Protein AF-A0A453AN58-F1 (afdb_monomer)

Structure (mmCIF, N/CA/C/O backbone):
data_AF-A0A453AN58-F1
#
_entry.id   AF-A0A453AN58-F1
#
loop_
_atom_site.group_PDB
_atom_site.id
_atom_site.type_symbol
_atom_site.label_atom_id
_atom_site.label_alt_id
_atom_site.label_comp_id
_atom_site.label_asym_id
_atom_site.label_entity_id
_atom_site.label_seq_id
_atom_site.pdbx_PDB_ins_code
_atom_site.Cartn_x
_atom_site.Cartn_y
_atom_site.Cartn_z
_atom_site.occupancy
_atom_site.B_iso_or_equiv
_atom_site.auth_seq_id
_atom_site.auth_comp_id
_atom_site.auth_asym_id
_atom_site.auth_atom_id
_atom_site.pdbx_PDB_model_num
ATOM 1 N N . THR A 1 1 ? -11.513 9.194 -3.624 1.00 93.69 1 THR A N 1
ATOM 2 C CA . THR A 1 1 ? -10.551 8.084 -3.445 1.00 93.69 1 THR A CA 1
ATOM 3 C C . THR A 1 1 ? -9.164 8.583 -3.796 1.00 93.69 1 THR A C 1
ATOM 5 O O . THR A 1 1 ? -9.042 9.656 -4.380 1.00 93.69 1 THR A O 1
ATOM 8 N N . PHE A 1 2 ? -8.133 7.836 -3.432 1.00 97.94 2 PHE A N 1
ATOM 9 C CA . PHE A 1 2 ? -6.725 8.173 -3.588 1.00 97.94 2 PHE A CA 1
ATOM 10 C C . PHE A 1 2 ? -6.048 7.219 -4.575 1.00 97.94 2 PHE A C 1
ATOM 12 O O . PHE A 1 2 ? -6.461 6.062 -4.695 1.00 97.94 2 PHE A O 1
ATOM 19 N N . LYS A 1 3 ? -5.018 7.716 -5.257 1.00 97.44 3 LYS A N 1
ATOM 20 C CA . LYS A 1 3 ? -3.993 6.926 -5.936 1.00 97.44 3 LYS A CA 1
ATOM 21 C C . LYS A 1 3 ? -2.765 6.840 -5.043 1.00 97.44 3 LYS A C 1
ATOM 23 O O . LYS A 1 3 ? -2.479 7.776 -4.292 1.00 97.44 3 LYS A O 1
ATOM 28 N N . ILE A 1 4 ? -2.050 5.730 -5.140 1.00 98.56 4 ILE A N 1
ATOM 29 C CA . ILE A 1 4 ? -0.826 5.491 -4.381 1.00 98.56 4 ILE A CA 1
ATOM 30 C C . ILE A 1 4 ? 0.240 5.073 -5.377 1.00 98.56 4 ILE A C 1
ATOM 32 O O . ILE A 1 4 ? -0.004 4.154 -6.149 1.00 98.56 4 ILE A O 1
ATOM 36 N N . PHE A 1 5 ? 1.386 5.740 -5.387 1.00 97.88 5 PHE A N 1
ATOM 37 C CA . PHE A 1 5 ? 2.467 5.442 -6.326 1.00 97.88 5 PHE A CA 1
ATOM 38 C C . PHE A 1 5 ? 3.827 5.580 -5.655 1.00 97.88 5 PHE A C 1
ATOM 40 O O . PHE A 1 5 ? 3.976 6.268 -4.639 1.00 97.88 5 PHE A O 1
ATOM 47 N N . CYS A 1 6 ? 4.799 4.881 -6.227 1.00 95.88 6 CYS A N 1
ATOM 48 C CA . CYS A 1 6 ? 6.159 4.807 -5.730 1.00 95.88 6 CYS A CA 1
ATOM 49 C C . CYS A 1 6 ? 7.041 5.842 -6.439 1.00 95.88 6 CYS A C 1
ATOM 51 O O . CYS A 1 6 ? 6.837 6.139 -7.613 1.00 95.88 6 CYS A O 1
ATOM 53 N N . ARG A 1 7 ? 8.045 6.383 -5.747 1.00 95.50 7 ARG A N 1
ATOM 54 C CA . ARG A 1 7 ? 9.011 7.320 -6.332 1.00 95.50 7 ARG A CA 1
ATOM 55 C C . ARG A 1 7 ? 9.903 6.656 -7.379 1.00 95.50 7 ARG A C 1
ATOM 57 O O . ARG A 1 7 ? 10.363 7.345 -8.282 1.00 95.50 7 ARG A O 1
ATOM 64 N N . ALA A 1 8 ? 10.149 5.352 -7.247 1.00 95.00 8 ALA A N 1
ATOM 65 C CA . ALA A 1 8 ? 10.947 4.598 -8.208 1.00 95.00 8 ALA A CA 1
ATOM 66 C C . ALA A 1 8 ? 10.382 4.679 -9.638 1.00 95.00 8 ALA A C 1
ATOM 68 O O . ALA A 1 8 ? 11.158 4.778 -10.586 1.00 95.00 8 ALA A O 1
ATOM 69 N N . ASP A 1 9 ? 9.051 4.703 -9.782 1.00 95.62 9 ASP A N 1
ATOM 70 C CA . ASP A 1 9 ? 8.374 5.046 -11.032 1.00 95.62 9 ASP A CA 1
ATOM 71 C C . ASP A 1 9 ? 6.948 5.561 -10.758 1.00 95.62 9 ASP A C 1
ATOM 73 O O . ASP A 1 9 ? 6.047 4.809 -10.373 1.00 95.62 9 ASP A O 1
ATOM 77 N N . GLU A 1 10 ? 6.736 6.862 -10.978 1.00 95.94 10 GLU A N 1
ATOM 78 C CA . GLU A 1 10 ? 5.450 7.531 -10.746 1.00 95.94 10 GLU A CA 1
ATOM 79 C C . GLU A 1 10 ? 4.377 7.167 -11.796 1.00 95.94 10 GLU A C 1
ATOM 81 O O . GLU A 1 10 ? 3.208 7.519 -11.623 1.00 95.94 10 GLU A O 1
ATOM 86 N N . ALA A 1 11 ? 4.734 6.456 -12.876 1.00 96.62 11 ALA A N 1
ATOM 87 C CA . ALA A 1 11 ? 3.784 5.988 -13.885 1.00 96.62 11 ALA A CA 1
ATOM 88 C C . ALA A 1 11 ? 2.986 4.754 -13.433 1.00 96.62 11 ALA A C 1
ATOM 90 O O . ALA A 1 11 ? 1.988 4.405 -14.077 1.00 96.62 11 ALA A O 1
ATOM 91 N N . TYR A 1 12 ? 3.368 4.119 -12.321 1.00 98.00 12 TYR A N 1
ATOM 92 C CA . TYR A 1 12 ? 2.702 2.938 -11.779 1.00 98.00 12 TYR A CA 1
ATOM 93 C C . TYR A 1 12 ? 1.973 3.249 -10.475 1.00 98.00 12 TYR A C 1
ATOM 95 O O . TYR A 1 12 ? 2.524 3.844 -9.550 1.00 98.00 12 TYR A O 1
ATOM 103 N N . CYS A 1 13 ? 0.732 2.783 -10.380 1.00 98.50 13 CYS A N 1
ATOM 104 C CA . CYS A 1 13 ? -0.086 2.907 -9.184 1.00 98.50 13 CYS A CA 1
ATOM 105 C C . CYS A 1 13 ? -0.280 1.552 -8.502 1.00 98.50 13 CYS A C 1
ATOM 107 O O . CYS A 1 13 ? -0.346 0.502 -9.144 1.00 98.50 13 CYS A O 1
ATOM 109 N N . LEU A 1 14 ? -0.424 1.605 -7.181 1.00 98.62 14 LEU A N 1
ATOM 110 C CA . LEU A 1 14 ? -0.805 0.487 -6.336 1.00 98.62 14 LEU A CA 1
ATOM 111 C C . LEU A 1 14 ? -2.189 -0.023 -6.746 1.00 98.62 14 LEU A C 1
ATOM 113 O O . LEU A 1 14 ? -3.146 0.752 -6.826 1.00 98.62 14 LEU A O 1
ATOM 117 N N . THR A 1 15 ? -2.307 -1.326 -6.954 1.00 98.75 15 THR A N 1
ATOM 118 C CA . THR A 1 15 ? -3.551 -2.005 -7.316 1.00 98.75 15 THR A CA 1
ATOM 119 C C . THR A 1 15 ? -3.654 -3.361 -6.625 1.00 98.75 15 THR A C 1
ATOM 121 O O . THR A 1 15 ? -2.678 -3.855 -6.055 1.00 98.75 15 THR A O 1
ATOM 124 N N . ILE A 1 16 ? -4.835 -3.971 -6.689 1.00 98.69 16 ILE A N 1
ATOM 125 C CA . ILE A 1 16 ? -5.031 -5.380 -6.342 1.00 98.69 16 ILE A CA 1
ATOM 126 C C . ILE A 1 16 ? -5.171 -6.182 -7.633 1.00 98.69 16 ILE A C 1
ATOM 128 O O . ILE A 1 16 ? -6.045 -5.900 -8.451 1.00 98.69 16 ILE A O 1
ATOM 132 N N . ARG A 1 17 ? -4.331 -7.206 -7.799 1.00 97.06 17 ARG A N 1
ATOM 133 C CA . ARG A 1 17 ? -4.436 -8.203 -8.875 1.00 97.06 17 ARG A CA 1
ATOM 134 C C . ARG A 1 17 ? -4.146 -9.585 -8.309 1.00 97.06 17 ARG A C 1
ATOM 136 O O . ARG A 1 17 ? -3.150 -9.749 -7.615 1.00 97.06 17 ARG A O 1
ATOM 143 N N . HIS A 1 18 ? -4.993 -10.564 -8.628 1.00 93.19 18 HIS A N 1
ATOM 144 C CA . HIS A 1 18 ? -4.846 -11.956 -8.172 1.00 93.19 18 HIS A CA 1
ATOM 145 C C . HIS A 1 18 ? -4.601 -12.064 -6.652 1.00 93.19 18 HIS A C 1
ATOM 147 O O . HIS A 1 18 ? -3.653 -12.711 -6.218 1.00 93.19 18 HIS A O 1
ATOM 153 N N . ASP A 1 19 ? -5.416 -11.360 -5.859 1.00 91.12 19 ASP A N 1
ATOM 154 C CA . ASP A 1 19 ? -5.330 -11.311 -4.390 1.00 91.12 19 ASP A CA 1
ATOM 155 C C . ASP A 1 19 ? -3.988 -10.809 -3.819 1.00 91.12 19 ASP A C 1
ATOM 157 O O . ASP A 1 19 ? -3.688 -11.007 -2.640 1.00 91.12 19 ASP A O 1
ATOM 161 N N . ALA A 1 20 ? -3.193 -10.104 -4.628 1.00 96.62 20 ALA A N 1
ATOM 162 C CA . ALA A 1 20 ? -1.940 -9.481 -4.224 1.00 96.62 20 ALA A CA 1
ATOM 163 C C . ALA A 1 20 ? -1.969 -7.963 -4.430 1.00 96.62 20 ALA A C 1
ATOM 165 O O . ALA A 1 20 ? -2.605 -7.450 -5.355 1.00 96.62 20 ALA A O 1
ATOM 166 N N . VAL A 1 21 ? -1.235 -7.246 -3.576 1.00 98.56 21 VAL A N 1
ATOM 167 C CA . VAL A 1 21 ? -0.9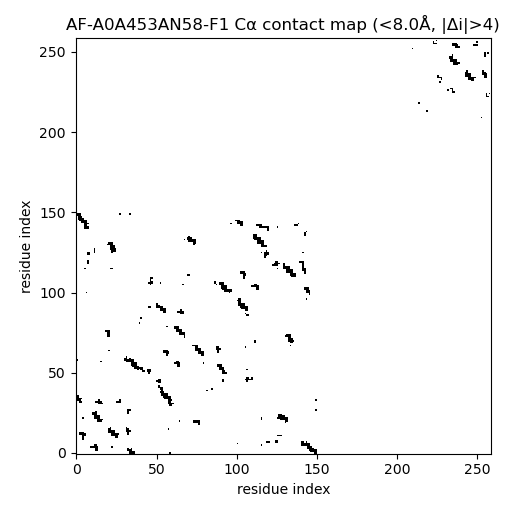64 -5.815 -3.742 1.00 98.56 21 VAL A CA 1
ATOM 168 C C . VAL A 1 21 ? 0.271 -5.653 -4.622 1.00 98.56 21 VAL A C 1
ATOM 170 O O . VAL A 1 21 ? 1.363 -6.098 -4.263 1.00 98.56 21 VAL A O 1
ATOM 173 N N . VAL A 1 22 ? 0.092 -5.019 -5.778 1.00 98.69 22 VAL A N 1
ATOM 174 C CA . VAL A 1 22 ? 1.141 -4.848 -6.791 1.00 98.69 22 VAL A CA 1
ATOM 175 C C . VAL A 1 22 ? 1.118 -3.436 -7.370 1.00 98.69 22 VAL A C 1
ATOM 177 O O . VAL A 1 22 ? 0.144 -2.701 -7.208 1.00 98.69 22 VAL A O 1
ATOM 180 N N . LEU A 1 23 ? 2.177 -3.061 -8.078 1.00 98.62 23 LEU A N 1
ATOM 181 C CA . LEU A 1 23 ? 2.214 -1.895 -8.951 1.00 98.62 23 LEU A CA 1
ATOM 182 C C . LEU A 1 23 ? 1.782 -2.283 -10.368 1.00 98.62 23 LEU A C 1
ATOM 184 O O . LEU A 1 23 ? 2.159 -3.334 -10.883 1.00 98.62 23 LEU A O 1
ATOM 188 N N . ALA A 1 24 ? 0.983 -1.426 -10.995 1.00 98.31 24 ALA A N 1
ATOM 189 C CA . ALA A 1 24 ? 0.544 -1.571 -12.379 1.00 98.31 24 ALA A CA 1
ATOM 190 C C . ALA A 1 24 ? 0.488 -0.204 -13.077 1.00 98.31 24 ALA A C 1
ATOM 192 O O . ALA A 1 24 ? 0.326 0.806 -12.385 1.00 98.31 24 ALA A O 1
ATOM 193 N N . PRO A 1 25 ? 0.581 -0.135 -14.421 1.00 98.31 25 PRO A N 1
ATOM 194 C CA . PRO A 1 25 ? 0.472 1.124 -15.148 1.00 98.31 25 PRO A CA 1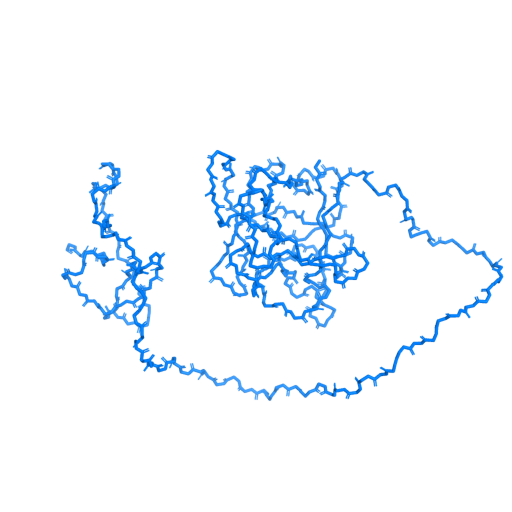
ATOM 195 C C . PRO A 1 25 ? -0.772 1.912 -14.739 1.00 98.31 25 PRO A C 1
ATOM 197 O O . PRO A 1 25 ? -1.869 1.355 -14.624 1.00 98.31 25 PRO A O 1
ATOM 200 N N . THR A 1 26 ? -0.596 3.210 -14.508 1.00 98.00 26 THR A N 1
ATOM 201 C CA . THR A 1 26 ? -1.654 4.081 -13.992 1.00 98.00 26 THR A CA 1
ATOM 202 C C . THR A 1 26 ? -2.853 4.108 -14.939 1.00 98.00 26 THR A C 1
ATOM 204 O O . THR A 1 26 ? -2.747 4.470 -16.109 1.00 98.00 26 THR A O 1
ATOM 207 N N . ASN A 1 27 ? -4.023 3.766 -14.409 1.00 96.50 27 ASN A N 1
ATOM 208 C CA . ASN A 1 27 ? -5.295 3.778 -15.106 1.00 96.50 27 ASN A CA 1
ATOM 209 C C . ASN A 1 27 ? -6.385 4.340 -14.175 1.00 96.50 27 ASN A C 1
ATOM 211 O O . ASN A 1 27 ? -6.954 3.593 -13.381 1.00 96.50 27 ASN A O 1
ATOM 215 N N . PRO A 1 28 ? -6.758 5.627 -14.312 1.00 95.62 28 PRO A N 1
ATOM 216 C CA . PRO A 1 28 ? -7.794 6.260 -13.487 1.00 95.62 28 PRO A CA 1
ATOM 217 C C . PRO A 1 28 ? -9.206 5.668 -13.642 1.00 95.62 28 PRO A C 1
ATOM 219 O O . PRO A 1 28 ? -10.132 6.126 -12.979 1.00 95.62 28 PRO A O 1
ATOM 222 N N . ARG A 1 29 ? -9.410 4.731 -14.580 1.00 96.06 29 ARG A N 1
ATOM 223 C CA . ARG A 1 29 ? -10.671 3.995 -14.758 1.00 96.06 29 ARG A CA 1
ATOM 224 C C . ARG A 1 29 ? -10.663 2.629 -14.071 1.00 96.06 29 ARG A C 1
ATOM 226 O O . ARG A 1 29 ? -11.720 2.015 -13.973 1.00 96.06 29 ARG A O 1
ATOM 233 N N . ASP A 1 30 ? -9.501 2.133 -13.649 1.00 97.00 30 ASP A N 1
ATOM 234 C CA . ASP A 1 30 ? -9.390 0.857 -12.944 1.00 97.00 30 ASP A CA 1
ATOM 235 C C . ASP A 1 30 ? -9.720 1.063 -11.468 1.00 97.00 30 ASP A C 1
ATOM 237 O O . ASP A 1 30 ? -8.896 1.565 -10.708 1.00 97.00 30 ASP A O 1
ATOM 241 N N . GLU A 1 31 ? -10.913 0.640 -11.050 1.00 97.44 31 GLU A N 1
ATOM 242 C CA . GLU A 1 31 ? -11.373 0.765 -9.665 1.00 97.44 31 GLU A CA 1
ATOM 243 C C . GLU A 1 31 ? -10.446 0.087 -8.641 1.00 97.44 31 GLU A C 1
ATOM 245 O O . GLU A 1 31 ? -10.424 0.513 -7.484 1.00 97.44 31 GLU A O 1
ATOM 250 N N . HIS A 1 32 ? -9.630 -0.894 -9.049 1.00 98.44 32 HIS A N 1
ATOM 251 C CA . HIS A 1 32 ? -8.633 -1.522 -8.178 1.00 98.44 32 HIS A CA 1
ATOM 252 C C . HIS A 1 32 ? -7.440 -0.602 -7.882 1.00 98.44 32 HIS A C 1
ATOM 254 O O . HIS A 1 32 ? -6.742 -0.832 -6.899 1.00 98.44 32 HIS A O 1
ATOM 260 N N . GLN A 1 33 ? -7.228 0.470 -8.652 1.00 98.56 33 GLN A N 1
ATOM 261 C CA . GLN A 1 33 ? -6.241 1.516 -8.351 1.00 98.56 33 GLN A CA 1
ATOM 262 C C . GLN A 1 33 ? -6.796 2.634 -7.454 1.00 98.56 33 GLN A C 1
ATOM 264 O O . GLN A 1 33 ? -6.080 3.570 -7.087 1.00 98.56 33 GLN A O 1
ATOM 269 N N . HIS A 1 34 ? -8.075 2.570 -7.079 1.00 98.44 34 HIS A N 1
ATOM 270 C CA . HIS A 1 34 ? -8.675 3.527 -6.159 1.00 98.44 34 HIS A CA 1
ATOM 271 C C . HIS A 1 34 ? -8.637 3.001 -4.728 1.00 98.44 34 HIS A C 1
ATOM 273 O O . HIS A 1 34 ? -9.192 1.952 -4.412 1.00 98.44 34 HIS A O 1
ATOM 279 N N . TRP A 1 35 ? -8.062 3.802 -3.838 1.00 98.75 35 TRP A N 1
ATOM 280 C CA . TRP A 1 35 ? -7.949 3.487 -2.419 1.00 98.75 35 TRP A CA 1
ATOM 281 C C . TRP A 1 35 ? -8.711 4.505 -1.572 1.00 98.75 35 TRP A C 1
ATOM 283 O O . TRP A 1 35 ? -8.802 5.691 -1.899 1.00 98.75 35 TRP A O 1
ATOM 293 N N . TYR A 1 36 ? -9.275 4.060 -0.465 1.00 98.50 36 TYR A N 1
ATOM 294 C CA . TYR A 1 36 ? -9.671 4.908 0.643 1.00 98.50 36 TYR A CA 1
ATOM 295 C C . TYR A 1 36 ? -8.533 4.922 1.658 1.00 98.50 36 TYR A C 1
ATOM 297 O O . TYR A 1 36 ? -7.954 3.882 1.969 1.00 98.50 36 TYR A O 1
ATOM 305 N N . LYS A 1 37 ? -8.229 6.114 2.166 1.00 98.00 37 LYS A N 1
ATOM 306 C CA . LYS A 1 37 ? -7.364 6.306 3.324 1.00 98.00 37 LYS A CA 1
ATOM 307 C C . LYS A 1 37 ? -8.273 6.584 4.515 1.00 98.00 37 LYS A C 1
ATOM 309 O O . LYS A 1 37 ? -8.726 7.716 4.686 1.00 98.00 37 LYS A O 1
ATOM 314 N N . ASP A 1 38 ? -8.628 5.538 5.251 1.00 97.94 38 ASP A N 1
ATOM 315 C CA . ASP A 1 38 ? -9.535 5.653 6.392 1.00 97.94 38 ASP A CA 1
ATOM 316 C C . ASP A 1 38 ? -8.757 6.136 7.623 1.00 97.94 38 ASP A C 1
ATOM 318 O O . ASP A 1 38 ? -7.853 5.460 8.111 1.00 97.94 38 ASP A O 1
ATOM 322 N N . MET A 1 39 ? -9.113 7.328 8.106 1.00 97.56 39 MET A N 1
ATOM 323 C CA . MET A 1 39 ? -8.482 8.002 9.243 1.00 97.56 39 MET A CA 1
ATOM 324 C C . MET A 1 39 ? -9.301 7.872 10.541 1.00 97.56 39 MET A C 1
ATOM 326 O O . MET A 1 39 ? -8.971 8.519 11.528 1.00 97.56 39 MET A O 1
ATOM 330 N N . ARG A 1 40 ? -10.382 7.077 10.599 1.00 95.12 40 ARG A N 1
ATOM 331 C CA . ARG A 1 40 ? -11.304 7.023 11.763 1.00 95.12 40 ARG A CA 1
ATOM 332 C C . ARG A 1 40 ? -10.625 6.697 13.100 1.00 95.12 40 ARG A C 1
ATOM 334 O O . ARG A 1 40 ? -11.165 7.017 14.162 1.00 95.12 40 ARG A O 1
ATOM 341 N N . HIS A 1 41 ? -9.462 6.050 13.073 1.00 93.19 41 HIS A N 1
ATOM 342 C CA . HIS A 1 41 ? -8.695 5.690 14.269 1.00 93.19 41 HIS A CA 1
ATOM 343 C C . HIS A 1 41 ? -7.508 6.624 14.555 1.00 93.19 41 HIS A C 1
ATOM 345 O O . HIS A 1 41 ? -6.846 6.456 15.576 1.00 93.19 41 HIS A O 1
ATOM 351 N N . SER A 1 42 ? -7.278 7.646 13.726 1.00 94.94 42 SER A N 1
ATOM 352 C CA . SER A 1 42 ? -6.066 8.473 13.744 1.00 94.94 42 SER A CA 1
ATOM 353 C C . SER A 1 42 ? -5.866 9.314 15.005 1.00 94.94 42 SER A C 1
ATOM 355 O O . SER A 1 42 ? -4.755 9.742 15.289 1.00 94.94 42 SER A O 1
ATOM 357 N N . THR A 1 43 ? -6.936 9.597 15.751 1.00 94.75 43 THR A N 1
ATOM 358 C CA . THR A 1 43 ? -6.879 10.345 17.021 1.00 94.75 43 THR A CA 1
ATOM 359 C C . THR A 1 43 ? -6.620 9.452 18.230 1.00 94.75 43 THR A C 1
ATOM 361 O O . THR A 1 43 ? -6.343 9.959 19.313 1.00 94.75 43 THR A O 1
ATOM 364 N N . ARG A 1 44 ? -6.749 8.130 18.064 1.00 94.75 44 ARG A N 1
ATOM 365 C CA . ARG A 1 44 ? -6.590 7.130 19.130 1.00 94.75 44 ARG A CA 1
ATOM 366 C C . ARG A 1 44 ? -5.336 6.285 18.961 1.00 94.75 44 ARG A C 1
ATOM 368 O O . ARG A 1 44 ? -4.852 5.748 19.948 1.00 94.75 44 ARG A O 1
ATOM 375 N N . VAL A 1 45 ? -4.849 6.149 17.729 1.00 97.31 45 VAL A N 1
ATOM 376 C CA . VAL A 1 45 ? -3.689 5.328 17.394 1.00 97.31 45 VAL A CA 1
ATOM 377 C C . VAL A 1 45 ? -2.704 6.158 16.582 1.00 97.31 45 VAL A C 1
ATOM 379 O O . VAL A 1 45 ? -3.060 6.755 15.562 1.00 97.31 45 VAL A O 1
ATOM 382 N N . SER A 1 46 ? -1.458 6.160 17.035 1.00 97.19 46 SER A N 1
ATOM 383 C CA . SER A 1 46 ? -0.304 6.710 16.337 1.00 97.19 46 SER A CA 1
ATOM 384 C C . SER A 1 46 ? 0.856 5.727 16.424 1.00 97.19 46 SER A C 1
ATOM 386 O O . SER A 1 46 ? 0.871 4.871 17.311 1.00 97.19 46 SER A O 1
ATOM 388 N N . ASP A 1 47 ? 1.837 5.861 15.537 1.00 97.25 47 ASP A N 1
ATOM 389 C CA . ASP A 1 47 ? 3.090 5.127 15.697 1.00 97.25 47 ASP A CA 1
ATOM 390 C C . ASP A 1 47 ? 3.948 5.673 16.853 1.00 97.25 47 ASP A C 1
ATOM 392 O O . ASP A 1 47 ? 3.606 6.669 17.499 1.00 97.25 47 ASP A O 1
ATOM 396 N N . ALA A 1 48 ? 5.081 5.012 17.116 1.00 96.62 48 ALA A N 1
ATOM 397 C CA . ALA A 1 48 ? 6.026 5.389 18.170 1.00 96.62 48 ALA A CA 1
ATOM 398 C C . ALA A 1 48 ? 6.673 6.776 17.969 1.00 96.62 48 ALA A C 1
ATOM 400 O O . ALA A 1 48 ? 7.229 7.333 18.913 1.00 96.62 48 ALA A O 1
ATOM 401 N N . GLU A 1 49 ? 6.591 7.346 16.765 1.00 96.00 49 GLU A N 1
ATOM 402 C CA . GLU A 1 49 ? 7.032 8.710 16.459 1.00 96.00 49 GLU A CA 1
ATOM 403 C C . GLU A 1 49 ? 5.872 9.725 16.518 1.00 96.00 49 GLU A C 1
ATOM 405 O O . GLU A 1 49 ? 6.079 10.914 16.285 1.00 96.00 49 GLU A O 1
ATOM 410 N N . GLY A 1 50 ? 4.654 9.279 16.842 1.00 97.00 50 GLY A N 1
ATOM 411 C CA . GLY A 1 50 ? 3.466 10.118 16.967 1.00 97.00 50 GLY A CA 1
ATOM 412 C C . GLY A 1 50 ? 2.722 10.378 15.655 1.00 97.00 50 GLY A C 1
ATOM 413 O O . GLY A 1 50 ? 1.811 11.208 15.639 1.00 97.00 50 GLY A O 1
ATOM 414 N N . HIS A 1 51 ? 3.051 9.689 14.556 1.00 97.88 51 HIS A N 1
ATOM 415 C CA . HIS A 1 51 ? 2.323 9.866 13.298 1.00 97.88 51 HIS A CA 1
ATOM 416 C C . HIS A 1 51 ? 0.959 9.168 13.361 1.00 97.88 51 HIS A C 1
ATOM 418 O O . HIS A 1 51 ? 0.878 8.018 13.798 1.00 97.88 51 HIS A O 1
ATOM 424 N N . PRO A 1 52 ? -0.120 9.826 12.906 1.00 98.12 52 PRO A N 1
ATOM 425 C CA . PRO A 1 52 ? -1.469 9.283 12.985 1.00 98.12 52 PRO A CA 1
ATOM 426 C C . PRO A 1 52 ? -1.651 8.035 12.115 1.00 98.12 52 PRO A C 1
ATOM 428 O O . PRO A 1 52 ? -1.246 8.009 10.950 1.00 98.12 52 PRO A O 1
ATOM 431 N N . ALA A 1 53 ? -2.337 7.034 12.666 1.00 98.25 53 ALA A N 1
ATOM 432 C CA . ALA A 1 53 ? -2.659 5.800 11.963 1.00 98.25 53 ALA A CA 1
ATOM 433 C C . ALA A 1 53 ? -3.778 5.968 10.923 1.00 98.25 53 ALA A C 1
ATOM 435 O O . ALA A 1 53 ? -4.718 6.747 11.113 1.00 98.25 53 ALA A O 1
ATOM 436 N N . PHE A 1 54 ? -3.716 5.167 9.860 1.00 98.75 54 PHE A N 1
ATOM 437 C CA . PHE A 1 54 ? -4.767 5.028 8.855 1.00 98.75 54 PHE A CA 1
ATOM 438 C C . PHE A 1 54 ? -4.844 3.609 8.291 1.00 98.75 54 PHE A C 1
ATOM 440 O O . PHE A 1 54 ? -3.851 2.887 8.281 1.00 98.75 54 PHE A O 1
ATOM 447 N N . ALA A 1 55 ? -6.006 3.224 7.766 1.00 98.75 55 ALA A N 1
ATOM 448 C CA . ALA A 1 55 ? -6.156 2.009 6.967 1.00 98.75 55 ALA A CA 1
ATOM 449 C C . ALA A 1 55 ? -6.167 2.344 5.467 1.00 98.75 55 ALA A C 1
ATOM 451 O O . ALA A 1 55 ? -6.748 3.348 5.046 1.0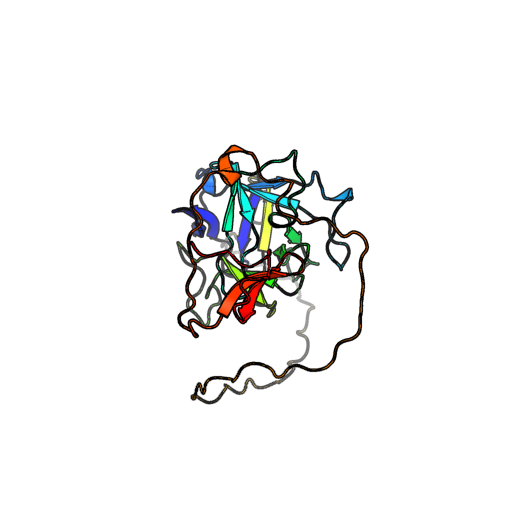0 98.75 55 ALA A O 1
ATOM 452 N N . LEU A 1 56 ? -5.545 1.486 4.653 1.00 98.81 56 LEU A N 1
ATOM 453 C CA . LEU A 1 56 ? -5.639 1.535 3.192 1.00 98.81 56 LEU A CA 1
ATOM 454 C C . LEU A 1 56 ? -6.636 0.492 2.719 1.00 98.81 56 LEU A C 1
ATOM 456 O O . LEU A 1 56 ? -6.347 -0.700 2.783 1.00 98.81 56 LEU A O 1
ATOM 460 N N . VAL A 1 57 ? -7.791 0.948 2.238 1.00 98.81 57 VAL A N 1
ATOM 461 C CA . VAL A 1 57 ? -8.906 0.084 1.834 1.00 98.81 57 VAL A CA 1
ATOM 462 C C . VAL A 1 57 ? -9.143 0.239 0.346 1.00 98.81 57 VAL A C 1
ATOM 464 O O . VAL A 1 57 ? -9.349 1.345 -0.150 1.00 98.81 57 VAL A O 1
ATOM 467 N N . ASN A 1 58 ? -9.112 -0.857 -0.391 1.00 98.69 58 ASN A N 1
ATOM 468 C CA . ASN A 1 58 ? -9.322 -0.824 -1.824 1.00 98.69 58 ASN A CA 1
ATOM 469 C C . ASN A 1 58 ? -10.803 -0.602 -2.162 1.00 98.69 58 ASN A C 1
ATOM 471 O O . ASN A 1 58 ? -11.679 -1.254 -1.596 1.00 98.69 58 ASN A O 1
ATOM 475 N N . LYS A 1 59 ? -11.088 0.303 -3.104 1.00 97.31 59 LYS A N 1
ATOM 476 C CA . LYS A 1 59 ? -12.457 0.679 -3.483 1.00 97.31 59 LYS A CA 1
ATOM 477 C C . LYS A 1 59 ? -13.220 -0.483 -4.121 1.00 97.31 59 LYS A C 1
ATOM 479 O O . LYS A 1 59 ? -14.374 -0.695 -3.767 1.00 97.31 59 LYS A O 1
ATOM 484 N N . ALA A 1 60 ? -12.595 -1.194 -5.059 1.00 97.38 60 ALA A N 1
ATOM 485 C CA . ALA A 1 60 ? -13.251 -2.256 -5.821 1.00 97.38 60 ALA A CA 1
ATOM 486 C C . ALA A 1 60 ? -13.570 -3.486 -4.962 1.00 97.38 60 ALA A C 1
ATOM 488 O O . ALA A 1 60 ? -14.616 -4.104 -5.130 1.00 97.38 60 ALA A O 1
ATOM 489 N N . THR A 1 61 ? -12.670 -3.839 -4.043 1.00 97.88 61 THR A N 1
ATOM 490 C CA . THR 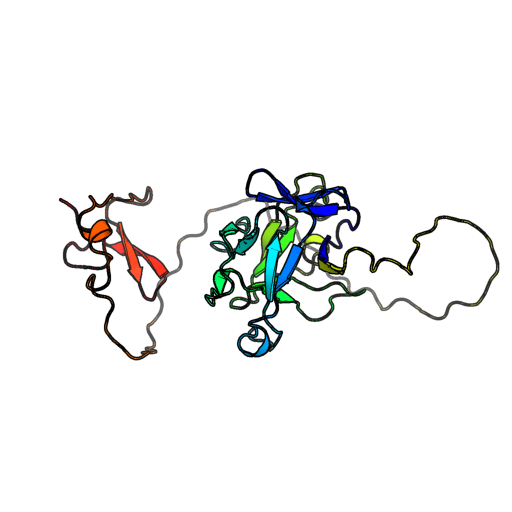A 1 61 ? -12.747 -5.116 -3.313 1.00 97.88 61 THR A CA 1
ATOM 491 C C . THR A 1 61 ? -13.209 -4.982 -1.862 1.00 97.88 61 THR A C 1
ATOM 493 O O . THR A 1 61 ? -13.622 -5.971 -1.263 1.00 97.88 61 THR A O 1
ATOM 496 N N . GLY A 1 62 ? -13.117 -3.790 -1.260 1.00 98.00 62 GLY A N 1
ATOM 497 C CA . GLY A 1 62 ? -13.357 -3.598 0.175 1.00 98.00 62 GLY A CA 1
ATOM 498 C C . GLY A 1 62 ? -12.294 -4.242 1.078 1.00 98.00 62 GLY A C 1
ATOM 499 O O . GLY A 1 62 ? -12.483 -4.321 2.294 1.00 98.00 62 GLY A O 1
ATOM 500 N N . LEU A 1 63 ? -11.181 -4.712 0.507 1.00 98.69 63 LEU A N 1
ATOM 501 C CA . LEU A 1 63 ? -10.078 -5.308 1.252 1.00 98.69 63 LEU A CA 1
ATOM 502 C C . LEU A 1 63 ? -9.131 -4.223 1.774 1.00 98.69 63 LEU A C 1
ATOM 504 O O . LEU A 1 63 ? -8.794 -3.282 1.052 1.00 98.69 63 LEU A O 1
ATOM 508 N N . ALA A 1 64 ? -8.675 -4.375 3.014 1.00 98.75 64 ALA A N 1
ATOM 509 C CA . ALA A 1 64 ? -7.626 -3.556 3.602 1.00 98.75 64 ALA A CA 1
ATOM 510 C C . ALA A 1 64 ? -6.256 -4.224 3.478 1.00 98.75 64 ALA A C 1
ATOM 512 O O . ALA A 1 64 ? -6.141 -5.449 3.590 1.00 98.75 64 ALA A O 1
ATOM 513 N N . VAL A 1 65 ? -5.212 -3.411 3.303 1.00 98.81 65 VAL A N 1
ATOM 514 C CA . VAL A 1 65 ? -3.830 -3.899 3.366 1.00 98.81 65 VAL A CA 1
ATOM 515 C C . VAL A 1 65 ? -3.468 -4.220 4.815 1.00 98.81 65 VAL A C 1
ATOM 517 O O . VAL A 1 65 ? -3.537 -3.354 5.686 1.00 98.81 65 VAL A O 1
ATOM 520 N N . LYS A 1 66 ? -3.055 -5.462 5.063 1.00 98.19 66 LYS A N 1
ATOM 521 C CA . LYS A 1 66 ? -2.659 -5.998 6.366 1.00 98.19 66 LYS A CA 1
ATOM 522 C C . LYS A 1 66 ? -1.149 -6.221 6.426 1.00 98.19 66 LYS A C 1
ATOM 524 O O . LYS A 1 66 ? -0.519 -6.602 5.435 1.00 98.19 66 LYS A O 1
ATOM 529 N N . HIS A 1 67 ? -0.582 -6.045 7.615 1.00 96.06 67 HIS A N 1
ATOM 530 C CA . HIS A 1 67 ? 0.765 -6.481 7.967 1.00 96.06 67 HIS A CA 1
ATOM 531 C C . HIS A 1 67 ? 0.972 -7.967 7.631 1.00 96.06 67 HIS A C 1
ATOM 533 O O . HIS A 1 67 ? 0.033 -8.767 7.539 1.00 96.06 67 HIS A O 1
ATOM 539 N N . SER A 1 68 ? 2.237 -8.343 7.482 1.00 91.94 68 SER A N 1
ATOM 540 C CA . SER A 1 68 ? 2.678 -9.712 7.211 1.00 91.94 68 SER A CA 1
ATOM 541 C C . SER A 1 68 ? 3.736 -10.144 8.231 1.00 91.94 68 SER A C 1
ATOM 543 O O . SER A 1 68 ? 3.994 -9.430 9.196 1.00 91.94 68 SER A O 1
ATOM 545 N N . LEU A 1 69 ? 4.309 -11.336 8.056 1.00 84.38 69 LEU A N 1
ATOM 546 C CA . LEU A 1 69 ? 5.111 -12.020 9.085 1.00 84.38 69 LEU A CA 1
ATOM 547 C C . LEU A 1 69 ? 6.501 -11.407 9.340 1.00 84.38 69 LEU A C 1
ATOM 549 O O . LEU A 1 69 ? 7.178 -11.827 10.274 1.00 84.38 69 LEU A O 1
ATOM 553 N N . GLY A 1 70 ? 6.927 -10.432 8.538 1.00 85.69 70 GLY A N 1
ATOM 554 C CA . GLY A 1 70 ? 8.212 -9.757 8.692 1.00 85.69 70 GLY A CA 1
ATOM 555 C C . GLY A 1 70 ? 8.795 -9.326 7.353 1.00 85.69 70 GLY A C 1
ATOM 556 O O . GLY A 1 70 ? 8.108 -9.360 6.330 1.00 85.69 70 GLY A O 1
ATOM 557 N N . GLN A 1 71 ? 10.071 -8.945 7.360 1.00 89.88 71 GLN A N 1
ATOM 558 C CA . GLN A 1 71 ? 10.822 -8.566 6.161 1.00 89.88 71 GLN A CA 1
ATOM 559 C C . GLN A 1 71 ? 10.672 -9.599 5.032 1.00 89.88 71 GLN A C 1
ATOM 561 O O . GLN A 1 71 ? 10.519 -10.797 5.285 1.00 89.88 71 GLN A O 1
ATOM 566 N N . SER A 1 72 ? 10.737 -9.132 3.784 1.00 88.31 72 SER A N 1
ATOM 567 C CA . SER A 1 72 ? 10.615 -9.866 2.514 1.00 88.31 72 SER A CA 1
ATOM 568 C C . SER A 1 72 ? 9.247 -10.480 2.218 1.00 88.31 72 SER A C 1
ATOM 570 O O . SER A 1 72 ? 8.998 -10.906 1.092 1.00 88.31 72 SER A O 1
ATOM 572 N N . HIS A 1 73 ? 8.330 -10.502 3.186 1.00 93.81 73 HIS A N 1
ATOM 573 C CA . HIS A 1 73 ? 7.012 -11.076 2.968 1.00 93.81 73 HIS A CA 1
ATOM 574 C C . HIS A 1 73 ? 6.095 -10.067 2.267 1.00 93.81 73 HIS A C 1
ATOM 576 O O . HIS A 1 73 ? 6.050 -8.902 2.678 1.00 93.81 73 HIS A O 1
ATOM 582 N N . PRO A 1 74 ? 5.303 -10.505 1.271 1.00 96.25 74 PRO A N 1
ATOM 583 C CA . PRO A 1 74 ? 4.242 -9.690 0.699 1.00 96.25 74 PRO A CA 1
ATOM 584 C C . PRO A 1 74 ? 3.279 -9.199 1.776 1.00 96.25 74 PRO A C 1
ATOM 586 O O . PRO A 1 74 ? 2.955 -9.939 2.718 1.00 96.25 74 PRO A O 1
ATOM 589 N N . VAL A 1 75 ? 2.800 -7.965 1.620 1.00 97.88 75 VAL A N 1
ATOM 590 C CA . VAL A 1 75 ? 1.662 -7.484 2.409 1.00 97.88 75 VAL A CA 1
ATOM 591 C C . VAL A 1 75 ? 0.435 -8.346 2.111 1.00 97.88 75 VAL A C 1
ATOM 593 O O . VAL A 1 75 ? 0.299 -8.914 1.026 1.00 97.88 75 VAL A O 1
ATOM 596 N N . LYS A 1 76 ? -0.456 -8.477 3.092 1.00 97.62 76 LYS A N 1
ATOM 597 C CA . LYS A 1 76 ? -1.657 -9.310 2.966 1.00 97.62 76 LYS A CA 1
ATOM 598 C C . LYS A 1 76 ? -2.883 -8.443 2.714 1.00 97.62 76 LYS A C 1
ATOM 600 O O . LYS A 1 76 ? -2.859 -7.236 2.934 1.00 97.62 76 LYS A O 1
ATOM 605 N N . LEU A 1 77 ? -3.971 -9.074 2.294 1.00 98.12 77 LEU A N 1
ATOM 606 C CA . LEU A 1 77 ? -5.278 -8.444 2.147 1.00 98.12 77 LEU A CA 1
ATOM 607 C C . LEU A 1 77 ? -6.290 -9.166 3.031 1.00 98.12 77 LEU A C 1
ATOM 609 O O . LEU A 1 77 ? -6.282 -10.395 3.102 1.00 98.12 77 LEU A O 1
ATOM 613 N N . ILE A 1 78 ? -7.151 -8.409 3.708 1.00 98.25 78 ILE A N 1
ATOM 614 C CA . ILE A 1 78 ? -8.281 -8.953 4.475 1.00 98.25 78 ILE A CA 1
ATOM 615 C C . ILE A 1 78 ? -9.532 -8.090 4.288 1.00 98.25 78 ILE A C 1
ATOM 617 O O . ILE A 1 78 ? -9.393 -6.898 4.016 1.00 98.25 78 ILE A O 1
ATOM 621 N N . PRO A 1 79 ? -10.747 -8.638 4.471 1.00 98.12 79 PRO A N 1
ATOM 622 C CA . PRO A 1 79 ? -11.961 -7.829 4.533 1.00 98.12 79 PRO A CA 1
ATOM 623 C C . PRO A 1 79 ? -11.845 -6.721 5.580 1.00 98.12 79 PRO A C 1
ATOM 625 O O . PRO A 1 79 ? -11.468 -6.981 6.725 1.00 98.12 79 PRO A O 1
ATOM 628 N N . TYR A 1 80 ? -12.166 -5.488 5.193 1.00 98.06 80 TYR A N 1
ATOM 629 C CA . TYR A 1 80 ? -12.112 -4.357 6.109 1.00 98.06 80 TYR A CA 1
ATOM 630 C C . TYR A 1 80 ? -13.379 -4.265 6.965 1.00 98.06 80 TYR A C 1
ATOM 632 O O . TYR A 1 80 ? -14.492 -4.263 6.440 1.00 98.06 80 TYR A O 1
ATOM 640 N N . ASN A 1 81 ? -13.213 -4.142 8.284 1.00 95.50 81 ASN A N 1
ATOM 641 C CA . ASN A 1 81 ? -14.301 -3.867 9.219 1.00 95.50 81 ASN A CA 1
ATOM 642 C C . ASN A 1 81 ? -14.036 -2.537 9.950 1.00 9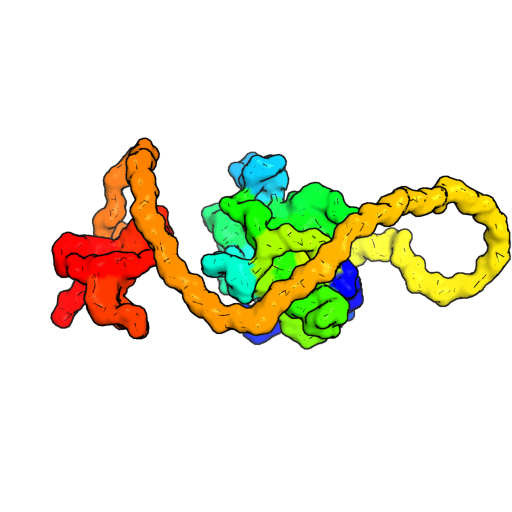5.50 81 ASN A C 1
ATOM 644 O O . ASN A 1 81 ? -13.236 -2.523 10.884 1.00 95.50 81 ASN A O 1
ATOM 648 N N . PRO A 1 82 ? -14.710 -1.432 9.583 1.00 91.62 82 PRO A N 1
ATOM 649 C CA . PRO A 1 82 ? -14.478 -0.119 10.192 1.00 91.62 82 PRO A CA 1
ATOM 650 C C . PRO A 1 82 ? -14.990 0.004 11.639 1.00 91.62 82 PRO A C 1
ATOM 652 O O . PRO A 1 82 ? -14.700 0.991 12.318 1.00 91.62 82 PRO A O 1
ATOM 655 N N . GLU A 1 83 ? -15.769 -0.969 12.119 1.00 91.06 83 GLU A N 1
ATOM 656 C CA . GLU A 1 83 ? -16.316 -0.984 13.481 1.00 91.06 83 GLU A CA 1
ATOM 657 C C . GLU A 1 83 ? -15.390 -1.689 14.481 1.00 91.06 83 GLU A C 1
ATOM 659 O O . GLU A 1 83 ? -15.596 -1.603 15.692 1.00 91.06 83 GLU A O 1
ATOM 664 N N . TYR A 1 84 ? -14.344 -2.359 13.991 1.00 92.50 84 TYR A N 1
ATOM 665 C CA . TYR A 1 84 ? -13.357 -3.045 14.813 1.00 92.50 84 TYR A CA 1
ATOM 666 C C . TYR A 1 84 ? -11.969 -2.441 14.599 1.00 92.50 84 TYR A C 1
ATOM 668 O O . TYR A 1 84 ? -11.474 -2.360 13.478 1.00 92.50 84 TYR A O 1
ATOM 676 N N . LEU A 1 85 ? -11.322 -2.035 15.694 1.00 94.75 85 LEU A N 1
ATOM 677 C CA . LEU A 1 85 ? -9.942 -1.562 15.655 1.00 94.75 85 LEU A CA 1
ATOM 678 C C . LEU A 1 85 ? -8.997 -2.763 15.485 1.00 94.75 85 LEU A C 1
ATOM 680 O O . LEU A 1 85 ? -8.590 -3.380 16.465 1.00 94.75 85 LEU A O 1
ATOM 684 N N . ASP A 1 86 ? -8.649 -3.082 14.240 1.00 95.81 86 ASP A N 1
ATOM 685 C CA . ASP A 1 86 ? -7.590 -4.039 13.913 1.00 95.81 86 ASP A CA 1
ATOM 686 C C . ASP A 1 86 ? -6.284 -3.288 13.614 1.00 95.81 86 ASP A C 1
ATOM 688 O O . ASP A 1 86 ? -6.092 -2.767 12.517 1.00 95.81 86 ASP A O 1
ATOM 692 N N . GLU A 1 87 ? -5.359 -3.239 14.576 1.00 95.81 87 GLU A N 1
ATOM 693 C CA . GLU A 1 87 ? -4.048 -2.600 14.379 1.00 95.81 87 GLU A CA 1
ATOM 694 C C . GLU A 1 87 ? -3.232 -3.222 13.241 1.00 95.81 87 GLU A C 1
ATOM 696 O O . GLU A 1 87 ? -2.396 -2.546 12.644 1.00 95.81 87 GLU A O 1
ATOM 701 N N . SER A 1 88 ? -3.490 -4.484 12.886 1.00 96.62 88 SER A N 1
ATOM 702 C CA . SER A 1 88 ? -2.743 -5.155 11.823 1.00 96.62 88 SER A CA 1
ATOM 703 C C . SER A 1 88 ? -3.063 -4.638 10.419 1.00 96.62 88 SER A C 1
ATOM 705 O O . SER A 1 88 ? -2.366 -5.004 9.477 1.00 96.62 88 SER A O 1
ATOM 707 N N . VAL A 1 89 ? -4.091 -3.798 10.247 1.00 98.50 89 VAL A N 1
ATOM 708 C CA . VAL A 1 89 ? -4.374 -3.090 8.980 1.00 98.50 89 VAL A CA 1
ATOM 709 C C . VAL A 1 89 ? -4.043 -1.601 9.040 1.00 98.50 89 VAL A C 1
ATOM 711 O O . VAL A 1 89 ? -4.355 -0.858 8.106 1.00 98.50 89 VAL A O 1
ATOM 714 N N . LEU A 1 90 ? -3.437 -1.149 10.139 1.00 98.56 90 LEU A N 1
ATOM 715 C CA . LEU A 1 90 ? -3.106 0.251 10.347 1.00 98.56 90 LEU A CA 1
ATOM 716 C C . LEU A 1 90 ? -1.659 0.549 9.958 1.00 98.56 90 LEU A C 1
ATOM 718 O O . LEU A 1 90 ? -0.711 -0.146 10.333 1.00 98.56 90 LEU A O 1
ATOM 722 N N . TRP A 1 91 ? -1.507 1.638 9.222 1.00 98.75 91 TRP A N 1
ATOM 723 C CA . TRP A 1 91 ? -0.253 2.140 8.687 1.00 98.75 91 TRP A CA 1
ATOM 724 C C . TRP A 1 91 ? -0.072 3.601 9.084 1.00 98.75 91 TRP A C 1
ATOM 726 O O . TRP A 1 91 ? -1.038 4.289 9.417 1.00 98.75 91 TRP A O 1
ATOM 736 N N . THR A 1 92 ? 1.160 4.086 9.020 1.00 98.62 92 THR A N 1
ATOM 737 C CA . THR A 1 92 ? 1.491 5.503 9.181 1.00 98.62 92 THR A CA 1
ATOM 738 C C . THR A 1 92 ? 2.326 5.998 8.013 1.00 98.62 92 THR A C 1
ATOM 740 O O . THR A 1 92 ? 2.964 5.222 7.301 1.00 98.62 92 THR A O 1
ATOM 743 N N . GLU A 1 93 ? 2.307 7.311 7.801 1.00 98.06 93 GLU A N 1
ATOM 744 C CA . GLU A 1 93 ? 3.221 7.989 6.892 1.00 98.06 93 GLU A CA 1
ATOM 745 C C . GLU A 1 93 ? 4.329 8.632 7.722 1.00 98.06 93 GLU A C 1
ATOM 747 O O . GLU A 1 93 ? 4.037 9.350 8.677 1.00 98.06 93 GLU A O 1
ATOM 752 N N . SER A 1 94 ? 5.586 8.396 7.352 1.00 95.94 94 SER A N 1
ATOM 753 C CA . SER A 1 94 ? 6.726 9.084 7.962 1.00 95.94 94 SER A CA 1
ATOM 754 C C . SER A 1 94 ? 6.735 10.585 7.642 1.00 95.94 94 SER A C 1
ATOM 756 O O . SER A 1 94 ? 5.967 11.086 6.814 1.00 95.94 94 SER A O 1
ATOM 758 N N . ASN A 1 95 ? 7.718 11.294 8.197 1.00 95.44 95 ASN A N 1
ATOM 759 C CA . ASN A 1 95 ? 8.154 12.580 7.655 1.00 95.44 95 ASN A CA 1
ATOM 760 C C . ASN A 1 95 ? 8.486 12.491 6.151 1.00 95.44 95 ASN A C 1
ATOM 762 O O . ASN A 1 95 ? 8.784 11.417 5.620 1.00 95.44 95 ASN A O 1
ATOM 766 N N . ASP A 1 96 ? 8.435 13.641 5.477 1.00 95.19 96 ASP A N 1
ATOM 767 C CA . ASP A 1 96 ? 8.771 13.777 4.056 1.00 95.19 96 ASP A CA 1
ATOM 768 C C . ASP A 1 96 ? 10.236 13.370 3.802 1.00 95.19 96 ASP A C 1
ATOM 770 O O . ASP A 1 96 ? 11.157 13.924 4.403 1.00 95.19 96 ASP A O 1
ATOM 774 N N . VAL A 1 97 ? 10.446 12.401 2.908 1.00 91.94 97 VAL A N 1
ATOM 775 C CA . VAL A 1 97 ? 11.765 11.900 2.474 1.00 91.94 97 VAL A CA 1
ATOM 776 C C . VAL A 1 97 ? 12.251 12.568 1.177 1.00 91.94 97 VAL A C 1
ATOM 778 O O . VAL A 1 97 ? 13.226 12.147 0.552 1.00 91.94 97 VAL A O 1
ATOM 781 N N . GLY A 1 98 ? 11.572 13.633 0.759 1.00 90.81 98 GLY A N 1
ATOM 782 C CA . GLY A 1 98 ? 11.892 14.495 -0.368 1.00 90.81 98 GLY A CA 1
ATOM 783 C C . GLY A 1 98 ? 10.749 14.579 -1.377 1.00 90.81 98 GLY A C 1
ATOM 784 O O . GLY A 1 98 ? 10.169 13.571 -1.777 1.00 90.81 98 GLY A O 1
ATOM 785 N N . LYS A 1 99 ? 10.490 15.796 -1.878 1.00 92.75 99 LYS A N 1
ATOM 786 C CA . LYS A 1 99 ? 9.507 16.087 -2.942 1.00 92.75 99 LYS A CA 1
ATOM 787 C C . LYS A 1 99 ? 8.073 15.638 -2.607 1.00 92.75 99 LYS A C 1
ATOM 789 O O . LYS A 1 99 ? 7.309 15.317 -3.523 1.00 92.75 99 LYS A O 1
ATOM 794 N N . GLY A 1 100 ? 7.694 15.603 -1.329 1.00 93.56 100 GLY A N 1
ATOM 795 C CA . GLY A 1 100 ? 6.360 15.189 -0.896 1.00 93.56 100 GLY A CA 1
ATOM 796 C C . GLY A 1 100 ? 6.188 13.681 -0.731 1.00 93.56 100 GLY A C 1
ATOM 797 O O . GLY A 1 100 ? 5.070 13.249 -0.451 1.00 93.56 100 GLY A O 1
ATOM 798 N N . PHE A 1 101 ? 7.240 12.883 -0.935 1.00 96.31 101 PHE A N 1
ATOM 799 C CA . PHE A 1 101 ? 7.200 11.437 -0.725 1.00 96.31 101 PHE A CA 1
ATOM 800 C C . PHE A 1 101 ? 7.406 11.090 0.747 1.00 96.31 101 PHE A C 1
ATOM 802 O O . PHE A 1 101 ? 8.125 11.783 1.458 1.00 96.31 101 PHE A O 1
ATOM 809 N N . ARG A 1 102 ? 6.780 10.008 1.207 1.00 97.25 102 ARG A N 1
ATOM 810 C CA . ARG A 1 102 ? 6.846 9.505 2.587 1.00 97.25 102 ARG A CA 1
ATOM 811 C C . ARG A 1 102 ? 6.946 7.984 2.578 1.00 97.25 102 ARG A C 1
ATOM 813 O O . ARG A 1 102 ? 6.531 7.346 1.614 1.00 97.25 102 ARG A O 1
ATOM 820 N N . CYS A 1 103 ? 7.456 7.389 3.645 1.00 96.69 103 CYS A N 1
ATOM 821 C CA . CYS A 1 103 ? 7.406 5.942 3.828 1.00 96.69 103 CYS A CA 1
ATOM 822 C C . CYS A 1 103 ? 6.040 5.551 4.395 1.00 96.69 103 CYS A C 1
ATOM 824 O O . CYS A 1 103 ? 5.548 6.224 5.300 1.00 96.69 103 CYS A O 1
ATOM 826 N N . ILE A 1 104 ? 5.457 4.454 3.909 1.00 98.31 104 ILE A N 1
ATOM 827 C CA . ILE A 1 104 ? 4.262 3.844 4.508 1.00 98.31 104 ILE A CA 1
ATOM 828 C C . ILE A 1 104 ? 4.743 2.717 5.421 1.00 98.31 104 ILE A C 1
ATOM 830 O O . ILE A 1 104 ? 5.332 1.748 4.942 1.00 98.31 104 ILE A O 1
ATOM 834 N N . ARG A 1 105 ? 4.551 2.862 6.732 1.00 96.81 105 ARG A N 1
ATOM 835 C CA . ARG A 1 105 ? 5.129 1.989 7.770 1.00 96.81 105 ARG A CA 1
ATOM 836 C C . ARG A 1 105 ? 4.043 1.298 8.572 1.00 96.81 105 ARG A C 1
ATOM 838 O O . ARG A 1 105 ? 2.931 1.817 8.669 1.00 96.81 105 ARG A O 1
ATOM 845 N N . MET A 1 106 ? 4.354 0.145 9.160 1.00 96.69 106 MET A N 1
ATOM 846 C CA . MET A 1 106 ? 3.433 -0.457 10.124 1.00 96.69 106 MET A CA 1
ATOM 847 C C . MET A 1 106 ? 3.270 0.467 11.328 1.00 96.69 106 MET A C 1
ATOM 849 O O . MET A 1 106 ? 4.261 0.976 11.853 1.00 96.69 106 MET A O 1
ATOM 853 N N . VAL A 1 107 ? 2.040 0.625 11.820 1.00 97.56 107 VAL A N 1
ATOM 854 C CA . VAL A 1 107 ? 1.787 1.482 12.989 1.00 97.56 107 VAL A CA 1
ATOM 855 C C . VAL A 1 107 ? 2.515 1.000 14.253 1.00 97.56 107 VAL A C 1
ATOM 857 O O . VAL A 1 107 ? 2.943 1.807 15.071 1.00 97.56 107 VAL A O 1
ATOM 860 N N . ASN A 1 108 ? 2.692 -0.315 14.399 1.00 94.38 108 ASN A N 1
ATOM 861 C CA . ASN A 1 108 ? 3.257 -0.962 15.585 1.00 94.38 108 ASN A CA 1
ATOM 862 C C . ASN A 1 108 ? 4.727 -1.391 15.415 1.00 94.38 108 ASN A C 1
ATOM 864 O O . ASN A 1 108 ? 5.325 -1.898 16.362 1.00 94.38 108 ASN A O 1
ATOM 868 N N . ASN A 1 109 ? 5.318 -1.206 14.229 1.00 93.12 109 ASN A N 1
ATOM 869 C CA . ASN A 1 109 ? 6.703 -1.576 13.946 1.00 93.12 109 ASN A CA 1
ATOM 870 C C . ASN A 1 109 ? 7.308 -0.674 12.861 1.00 93.12 109 ASN A C 1
ATOM 872 O O . ASN A 1 109 ? 7.203 -0.941 11.664 1.00 93.12 109 ASN A O 1
ATOM 876 N N . LEU A 1 110 ? 8.006 0.373 13.297 1.00 92.75 110 LEU A N 1
ATOM 877 C CA . LEU A 1 110 ? 8.611 1.358 12.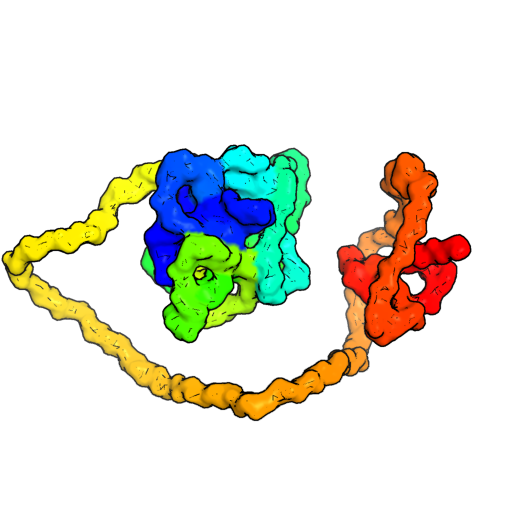399 1.00 92.75 110 LEU A CA 1
ATOM 878 C C . LEU A 1 110 ? 9.799 0.837 11.589 1.00 92.75 110 LEU A C 1
ATOM 880 O O . LEU A 1 110 ? 10.210 1.502 10.638 1.00 92.75 110 LEU A O 1
ATOM 884 N N . ASN A 1 111 ? 10.328 -0.341 11.930 1.00 91.25 111 ASN A N 1
ATOM 885 C CA . ASN A 1 111 ? 11.419 -0.946 11.178 1.00 91.25 111 ASN A CA 1
ATOM 886 C C . ASN A 1 111 ? 10.938 -1.525 9.848 1.00 91.25 111 ASN A C 1
ATOM 888 O O . ASN A 1 111 ? 11.763 -1.716 8.969 1.00 91.25 111 ASN A O 1
ATOM 892 N N . LEU A 1 112 ? 9.637 -1.795 9.676 1.00 94.44 112 LEU A N 1
ATOM 893 C CA . LEU A 1 112 ? 9.098 -2.397 8.457 1.00 94.44 112 LEU A CA 1
ATOM 894 C C . LEU A 1 112 ? 8.171 -1.435 7.713 1.00 94.44 112 LEU A C 1
ATOM 896 O O . LEU A 1 112 ? 7.221 -0.874 8.266 1.00 94.44 112 LEU A O 1
ATOM 900 N N . SER A 1 113 ? 8.438 -1.287 6.419 1.00 95.69 113 SER A N 1
ATOM 901 C CA . SER A 1 113 ? 7.723 -0.377 5.525 1.00 95.69 113 SER A CA 1
ATOM 902 C C . SER A 1 113 ? 7.358 -1.042 4.204 1.00 95.69 113 SER A C 1
ATOM 904 O O . SER A 1 113 ? 7.874 -2.113 3.884 1.00 95.69 113 SER A O 1
ATOM 906 N N . PHE A 1 114 ? 6.448 -0.417 3.455 1.00 97.69 114 PHE A N 1
ATOM 907 C CA . PHE A 1 114 ? 6.165 -0.796 2.076 1.00 97.69 114 PHE A CA 1
ATOM 908 C C . PHE A 1 114 ? 7.420 -0.670 1.217 1.00 97.69 114 PHE A C 1
ATOM 910 O O . PHE A 1 114 ? 8.040 0.394 1.158 1.00 97.69 114 PHE A O 1
ATOM 917 N N . ASP A 1 115 ? 7.695 -1.726 0.468 1.00 97.12 115 ASP A N 1
ATOM 918 C CA . ASP A 1 115 ? 8.772 -1.800 -0.504 1.00 97.12 115 ASP A CA 1
ATOM 919 C C . ASP A 1 115 ? 8.227 -2.374 -1.816 1.00 97.12 115 ASP A C 1
ATOM 921 O O . ASP A 1 115 ? 7.565 -3.417 -1.821 1.00 97.12 115 ASP A O 1
ATOM 925 N N . ALA A 1 116 ? 8.454 -1.668 -2.925 1.00 97.38 116 ALA A N 1
ATOM 926 C CA . ALA A 1 116 ? 8.253 -2.225 -4.254 1.00 97.38 116 ALA A CA 1
ATOM 927 C C . ALA A 1 116 ? 9.413 -3.187 -4.549 1.00 97.38 116 ALA A C 1
ATOM 929 O O . ALA A 1 116 ? 10.532 -2.742 -4.812 1.00 97.38 116 ALA A O 1
ATOM 930 N N . LEU A 1 117 ? 9.135 -4.494 -4.496 1.00 94.56 117 LEU A N 1
ATOM 931 C CA . LEU A 1 117 ? 10.151 -5.546 -4.535 1.00 94.56 117 LEU A CA 1
ATOM 932 C C . LEU A 1 117 ? 10.992 -5.457 -5.813 1.00 94.56 117 LEU A C 1
ATOM 934 O O . LEU A 1 117 ? 10.450 -5.573 -6.910 1.00 94.56 117 LEU A O 1
ATOM 938 N N . HIS A 1 118 ? 12.308 -5.283 -5.656 1.00 90.75 118 HIS A N 1
ATOM 939 C CA . HIS A 1 118 ? 13.257 -5.068 -6.763 1.00 90.75 118 HIS A CA 1
ATOM 940 C C . HIS A 1 118 ? 12.898 -3.875 -7.670 1.00 90.75 118 HIS A C 1
ATOM 942 O O . HIS A 1 118 ? 13.326 -3.794 -8.819 1.00 90.75 118 HIS A O 1
ATOM 948 N N . GLY A 1 119 ? 12.105 -2.934 -7.152 1.00 88.44 119 GLY A N 1
ATOM 949 C CA . GLY A 1 119 ? 11.655 -1.752 -7.876 1.00 88.44 119 GLY A CA 1
ATOM 950 C C . GLY A 1 119 ? 12.743 -0.696 -8.062 1.00 88.44 119 GLY A C 1
ATOM 951 O O . GLY A 1 119 ? 12.523 0.287 -8.766 1.00 88.44 119 GLY A O 1
ATOM 952 N N . ASP A 1 120 ? 13.907 -0.856 -7.435 1.00 86.06 120 ASP A N 1
ATOM 953 C CA . ASP A 1 120 ? 15.062 -0.002 -7.672 1.00 86.06 120 ASP A CA 1
ATOM 954 C C . ASP A 1 120 ? 15.775 -0.366 -8.988 1.00 86.06 120 ASP A C 1
ATOM 956 O O . ASP A 1 120 ? 15.655 -1.470 -9.522 1.00 86.06 120 ASP A O 1
ATOM 960 N N . LYS A 1 121 ? 16.529 0.592 -9.535 1.00 84.44 121 LYS A N 1
ATOM 961 C CA . LYS A 1 121 ? 17.141 0.464 -10.867 1.00 84.44 121 LYS A CA 1
ATOM 962 C C . LYS A 1 121 ? 18.206 -0.625 -10.950 1.00 84.44 121 LYS A C 1
ATOM 964 O O . LYS A 1 121 ? 18.427 -1.141 -12.043 1.00 84.44 121 LYS A O 1
ATOM 969 N N . ASP A 1 122 ? 18.838 -0.971 -9.833 1.00 85.94 122 ASP A N 1
ATOM 970 C CA . ASP A 1 122 ? 19.908 -1.966 -9.814 1.00 85.94 122 ASP A CA 1
ATOM 971 C C . ASP A 1 122 ? 19.346 -3.398 -9.875 1.00 85.94 122 ASP A C 1
ATOM 973 O O . ASP A 1 122 ? 20.062 -4.322 -10.261 1.00 85.94 122 ASP A O 1
ATOM 977 N N . HIS A 1 123 ? 18.051 -3.580 -9.577 1.00 82.31 123 HIS A N 1
ATOM 978 C CA . HIS A 1 123 ? 17.388 -4.889 -9.520 1.00 82.31 123 HIS A CA 1
ATOM 979 C C . HIS A 1 123 ? 16.235 -5.075 -10.524 1.00 82.31 123 HIS A C 1
ATOM 981 O O . HIS A 1 123 ? 15.560 -6.104 -10.496 1.00 82.31 123 HIS A O 1
ATOM 987 N N . GLY A 1 124 ? 16.051 -4.140 -11.459 1.00 87.69 124 GLY A N 1
ATOM 988 C CA . GLY A 1 124 ? 15.118 -4.276 -12.588 1.00 87.69 124 GLY A CA 1
ATOM 989 C C . GLY A 1 124 ? 14.129 -3.125 -12.737 1.00 87.69 124 GLY A C 1
ATOM 990 O O . GLY A 1 124 ? 13.573 -2.941 -13.820 1.00 87.69 124 GLY A O 1
ATOM 991 N N . GLY A 1 125 ? 13.972 -2.307 -11.697 1.00 92.69 125 GLY A N 1
ATOM 992 C CA . GLY A 1 125 ? 13.024 -1.206 -11.686 1.00 92.69 125 GLY A CA 1
ATOM 993 C C . GLY A 1 125 ? 11.580 -1.668 -11.489 1.00 92.69 125 GLY A C 1
ATOM 994 O O . GLY A 1 125 ? 11.248 -2.853 -11.523 1.00 92.69 125 GLY A O 1
ATOM 995 N N . VAL A 1 126 ? 10.690 -0.701 -11.287 1.00 96.00 126 VAL A N 1
ATOM 996 C CA . VAL A 1 126 ? 9.249 -0.962 -11.247 1.00 96.00 126 VAL A CA 1
ATOM 997 C C . VAL A 1 126 ? 8.757 -1.386 -12.634 1.00 96.00 126 VAL A C 1
ATOM 999 O O . VAL A 1 126 ? 9.077 -0.765 -13.646 1.00 96.00 126 VAL A O 1
ATOM 1002 N N . HIS A 1 127 ? 7.929 -2.425 -12.670 1.00 95.69 127 HIS A N 1
ATOM 1003 C CA . HIS A 1 127 ? 7.246 -2.907 -13.863 1.00 95.69 127 HIS A CA 1
ATOM 1004 C C . HIS A 1 127 ? 5.829 -3.385 -13.517 1.00 95.69 127 HIS A C 1
ATOM 1006 O O . HIS A 1 127 ? 5.418 -3.424 -12.355 1.00 95.69 127 HIS A O 1
ATOM 1012 N N . ASP A 1 128 ? 5.046 -3.755 -14.534 1.00 97.69 128 ASP A N 1
ATOM 1013 C CA . ASP A 1 128 ? 3.697 -4.265 -14.294 1.00 97.69 128 ASP A CA 1
ATOM 1014 C C . ASP A 1 128 ? 3.757 -5.561 -13.475 1.00 97.69 128 ASP A C 1
ATOM 1016 O O . ASP A 1 128 ? 4.483 -6.496 -13.823 1.00 97.69 128 ASP A O 1
ATOM 1020 N N . GLY A 1 129 ? 3.019 -5.600 -12.368 1.00 96.25 129 GLY A N 1
ATOM 1021 C CA . GLY A 1 129 ? 3.014 -6.715 -11.429 1.00 96.25 129 GLY A CA 1
ATOM 1022 C C . GLY A 1 129 ? 4.111 -6.683 -10.361 1.00 96.25 129 GLY A C 1
ATOM 1023 O O . GLY A 1 129 ? 4.188 -7.645 -9.599 1.00 96.25 129 GLY A O 1
ATOM 1024 N N . THR A 1 130 ? 4.930 -5.626 -10.252 1.00 97.81 130 THR A N 1
ATOM 1025 C CA . THR A 1 130 ? 5.895 -5.494 -9.142 1.00 97.81 130 THR A CA 1
ATOM 1026 C C . THR A 1 130 ? 5.165 -5.597 -7.802 1.00 97.81 130 THR A C 1
ATOM 1028 O O . THR A 1 130 ? 4.302 -4.777 -7.487 1.00 97.81 130 THR A O 1
ATOM 1031 N N . GLY A 1 131 ? 5.486 -6.628 -7.020 1.00 97.56 131 GLY A N 1
ATOM 1032 C CA . GLY A 1 131 ? 4.831 -6.902 -5.744 1.00 97.56 131 GLY A CA 1
ATOM 1033 C C . GLY A 1 131 ? 5.229 -5.915 -4.652 1.00 97.56 131 GLY A C 1
ATOM 1034 O O . GLY A 1 131 ? 6.353 -5.416 -4.636 1.00 97.56 131 GLY A O 1
ATOM 1035 N N . VAL A 1 132 ? 4.312 -5.667 -3.716 1.00 98.25 132 VAL A N 1
ATOM 1036 C CA . VAL A 1 132 ? 4.609 -4.887 -2.510 1.00 98.25 132 VAL A CA 1
ATOM 1037 C C . VAL A 1 132 ? 4.881 -5.812 -1.333 1.00 98.25 132 VAL A C 1
ATOM 1039 O O . VAL A 1 132 ? 4.044 -6.632 -0.944 1.00 98.25 132 VAL A O 1
ATOM 1042 N N . VAL A 1 133 ? 6.067 -5.664 -0.755 1.00 96.88 133 VAL A N 1
ATOM 1043 C CA . VAL A 1 133 ? 6.545 -6.445 0.387 1.00 96.88 133 VAL A CA 1
ATOM 1044 C C . VAL A 1 133 ? 6.829 -5.540 1.577 1.00 96.88 133 VAL A C 1
ATOM 1046 O O . VAL A 1 133 ? 6.781 -4.313 1.489 1.00 96.88 133 VAL A O 1
ATOM 1049 N N . LEU A 1 134 ? 7.112 -6.166 2.712 1.00 95.94 134 LEU A N 1
ATOM 1050 C CA . LEU A 1 134 ? 7.685 -5.498 3.868 1.00 95.94 134 LEU A CA 1
ATOM 1051 C C . LEU A 1 134 ? 9.202 -5.514 3.779 1.00 95.94 134 LEU A C 1
ATOM 1053 O O . LEU A 1 134 ? 9.793 -6.575 3.577 1.00 95.94 134 LEU A O 1
ATOM 1057 N N . TRP A 1 135 ? 9.842 -4.379 4.019 1.00 93.44 135 TRP A N 1
ATOM 1058 C CA . TRP A 1 135 ? 11.296 -4.324 4.103 1.00 93.44 135 TRP A CA 1
ATOM 1059 C C . TRP A 1 135 ? 11.780 -3.331 5.151 1.00 93.44 135 TRP A C 1
ATOM 1061 O O . TRP A 1 135 ? 11.065 -2.389 5.514 1.00 93.44 135 TRP A O 1
ATOM 1071 N N . GLU A 1 136 ? 13.002 -3.565 5.629 1.00 90.06 136 GLU A N 1
ATOM 1072 C CA . GLU A 1 136 ? 13.705 -2.614 6.481 1.00 90.06 136 GLU A CA 1
ATOM 1073 C C . GLU A 1 136 ? 13.978 -1.319 5.724 1.00 90.06 136 GLU A C 1
ATOM 1075 O O . GLU A 1 136 ? 14.358 -1.331 4.552 1.00 90.06 136 GLU A O 1
ATOM 1080 N N . PHE A 1 137 ? 13.771 -0.176 6.371 1.00 79.94 137 PHE A N 1
ATOM 1081 C CA . PHE A 1 137 ? 13.950 1.091 5.677 1.00 79.94 137 PHE A CA 1
ATOM 1082 C C . PHE A 1 137 ? 15.425 1.323 5.307 1.00 79.94 137 PHE A C 1
ATOM 1084 O O . PHE A 1 137 ? 16.268 1.578 6.166 1.00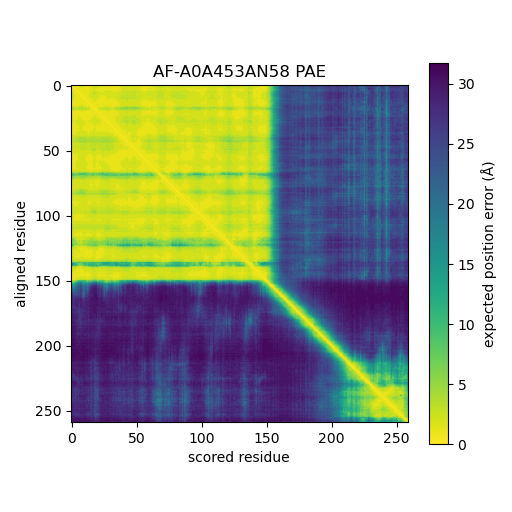 79.94 137 PHE A O 1
ATOM 1091 N N . CYS A 1 138 ? 15.725 1.288 4.007 1.00 76.94 138 CYS A N 1
ATOM 1092 C CA . CYS A 1 138 ? 17.064 1.466 3.442 1.00 76.94 138 CYS A CA 1
ATOM 1093 C C . CYS A 1 138 ? 17.214 2.779 2.656 1.00 76.94 138 CYS A C 1
ATOM 1095 O O . CYS A 1 138 ? 18.252 3.011 2.037 1.00 76.94 138 CYS A O 1
ATOM 1097 N N . LYS A 1 139 ? 16.209 3.669 2.720 1.00 79.06 139 LYS A N 1
ATOM 1098 C CA . LYS A 1 139 ? 16.162 4.967 2.015 1.00 79.06 139 LYS A CA 1
ATOM 1099 C C . LYS A 1 139 ? 16.106 4.847 0.484 1.00 79.06 139 LYS A C 1
ATOM 1101 O O . LYS A 1 139 ? 16.460 5.798 -0.212 1.00 79.06 139 LYS A O 1
ATOM 1106 N N . GLY A 1 140 ? 15.647 3.709 -0.036 1.00 86.69 140 GLY A N 1
ATOM 1107 C CA . GLY A 1 140 ? 15.462 3.492 -1.471 1.00 86.69 140 GLY A CA 1
ATOM 1108 C C . GLY A 1 140 ? 14.270 4.265 -2.051 1.00 86.69 140 GLY A C 1
ATOM 1109 O O . GLY A 1 140 ? 13.271 4.523 -1.370 1.00 86.69 140 GLY A O 1
ATOM 1110 N N . GLU A 1 141 ? 14.340 4.625 -3.339 1.00 91.81 141 GLU A N 1
ATOM 1111 C CA . GLU A 1 141 ? 13.204 5.247 -4.042 1.00 91.81 141 GLU A CA 1
ATOM 1112 C C . GLU A 1 141 ? 12.003 4.288 -4.136 1.00 91.81 141 GLU A C 1
ATOM 1114 O O . GLU A 1 141 ? 10.861 4.741 -4.110 1.00 91.81 141 GLU A O 1
ATOM 1119 N N . ASN A 1 142 ? 12.254 2.975 -4.140 1.00 95.06 142 ASN A N 1
ATOM 1120 C CA . ASN A 1 142 ? 11.256 1.900 -4.107 1.00 95.06 142 ASN A CA 1
ATOM 1121 C C . ASN A 1 142 ? 10.486 1.800 -2.767 1.00 95.06 142 ASN A C 1
ATOM 1123 O O . ASN A 1 142 ? 9.492 1.082 -2.681 1.00 95.06 142 ASN A O 1
ATOM 1127 N N . GLN A 1 143 ? 10.910 2.544 -1.738 1.00 95.19 143 GLN A N 1
ATOM 1128 C CA . GLN A 1 143 ? 10.270 2.627 -0.414 1.00 95.19 143 GLN A CA 1
ATOM 1129 C C . GLN A 1 143 ? 9.617 3.993 -0.145 1.00 95.19 143 GLN A C 1
ATOM 1131 O O . GLN A 1 143 ? 9.115 4.261 0.948 1.00 95.19 143 GLN A O 1
ATOM 1136 N N . SER A 1 144 ? 9.646 4.885 -1.135 1.00 95.69 144 SER A N 1
ATOM 1137 C CA . SER A 1 144 ? 9.143 6.252 -1.032 1.00 95.69 144 SER A CA 1
ATOM 1138 C C . SER A 1 144 ? 7.821 6.367 -1.784 1.00 95.69 144 SER A C 1
ATOM 1140 O O . SER A 1 144 ? 7.771 6.137 -2.988 1.00 95.69 144 SER A O 1
ATOM 1142 N N . TRP A 1 145 ? 6.750 6.759 -1.100 1.00 98.19 145 TRP A N 1
ATOM 1143 C CA . TRP A 1 145 ? 5.382 6.691 -1.614 1.00 98.19 145 TRP A CA 1
ATOM 1144 C C . TRP A 1 145 ? 4.673 8.041 -1.554 1.00 98.19 145 TRP A C 1
ATOM 1146 O O . TRP A 1 145 ? 4.969 8.892 -0.713 1.00 98.19 145 TRP A O 1
ATOM 1156 N N . LYS A 1 146 ? 3.705 8.233 -2.446 1.00 97.75 146 LYS A N 1
ATOM 1157 C CA . LYS A 1 146 ? 2.739 9.333 -2.386 1.00 97.75 146 LYS A CA 1
ATOM 1158 C C . LYS A 1 146 ? 1.332 8.773 -2.373 1.00 97.75 146 LYS A C 1
ATOM 1160 O O . LYS A 1 146 ? 1.007 7.922 -3.193 1.00 97.75 146 LYS A O 1
ATOM 1165 N N . ILE A 1 147 ? 0.497 9.306 -1.486 1.00 98.00 147 ILE A N 1
ATOM 1166 C CA . ILE A 1 147 ? -0.942 9.046 -1.441 1.00 98.00 147 ILE A CA 1
ATOM 1167 C C . ILE A 1 147 ? -1.649 10.347 -1.825 1.00 98.00 147 ILE A C 1
ATOM 1169 O O . ILE A 1 147 ? -1.701 11.283 -1.030 1.00 98.00 147 ILE A O 1
ATOM 1173 N N . LEU A 1 148 ? -2.178 10.431 -3.047 1.00 96.06 148 LEU A N 1
ATOM 1174 C CA . LEU A 1 148 ? -2.800 11.653 -3.574 1.00 96.06 148 LEU A CA 1
ATOM 1175 C C . LEU A 1 148 ? -4.261 11.415 -3.956 1.00 96.06 148 LEU A C 1
ATOM 1177 O O . LEU A 1 148 ? -4.585 10.334 -4.444 1.00 96.06 148 LEU A O 1
ATOM 1181 N N . PRO A 1 149 ? -5.169 12.390 -3.775 1.00 95.75 149 PRO A N 1
ATOM 1182 C CA . PRO A 1 149 ? -6.523 12.270 -4.298 1.00 95.75 149 PRO A CA 1
ATOM 1183 C C . PRO A 1 149 ? -6.505 12.099 -5.821 1.00 95.75 149 PRO A C 1
ATOM 1185 O O . PRO A 1 149 ? -5.774 12.800 -6.525 1.00 95.75 149 PRO A O 1
ATOM 1188 N N . TRP A 1 150 ? -7.349 11.213 -6.348 1.00 87.94 150 TRP A N 1
ATOM 1189 C CA . TRP A 1 150 ? -7.613 11.187 -7.787 1.00 87.94 150 TRP A CA 1
ATOM 1190 C C . TRP A 1 150 ? -8.177 12.549 -8.225 1.00 87.94 150 TRP A C 1
ATOM 1192 O O . TRP A 1 150 ? -9.145 13.027 -7.636 1.00 87.94 150 TRP A O 1
ATOM 1202 N N . GLY A 1 151 ? -7.562 13.179 -9.232 1.00 75.50 151 GLY A N 1
ATOM 1203 C CA . GLY A 1 151 ? -7.952 14.507 -9.729 1.00 75.50 151 GLY A CA 1
ATOM 1204 C C . GLY A 1 151 ? -7.251 15.701 -9.064 1.00 75.50 151 GLY A C 1
ATOM 1205 O O . GLY A 1 151 ? -7.457 16.827 -9.504 1.00 75.50 151 GLY A O 1
ATOM 1206 N N . ALA A 1 152 ? -6.389 15.484 -8.062 1.00 65.19 152 ALA A N 1
ATOM 1207 C CA . ALA A 1 152 ? -5.559 16.545 -7.472 1.00 65.19 152 ALA A CA 1
ATOM 1208 C C . ALA A 1 152 ? -4.316 16.910 -8.316 1.00 65.19 152 ALA A C 1
ATOM 1210 O O . ALA A 1 152 ? -3.549 17.787 -7.929 1.00 65.19 152 ALA A O 1
ATOM 1211 N N . ASP A 1 153 ? -4.133 16.281 -9.482 1.00 57.25 153 ASP A N 1
ATOM 1212 C CA . ASP A 1 153 ? -2.997 16.500 -10.394 1.00 57.25 153 ASP A CA 1
ATOM 1213 C C . ASP A 1 153 ? -3.069 17.832 -11.173 1.00 57.25 153 ASP A C 1
ATOM 1215 O O . ASP A 1 153 ? -2.258 18.090 -12.066 1.00 57.25 153 ASP A O 1
ATOM 1219 N N . GLY A 1 154 ? -4.035 18.700 -10.862 1.00 47.88 154 GLY A N 1
ATOM 1220 C CA . GLY A 1 154 ? -4.118 20.044 -11.425 1.00 47.88 154 GLY A CA 1
ATOM 1221 C C . GLY A 1 154 ? -2.980 20.937 -10.929 1.00 47.88 154 GLY A C 1
ATOM 1222 O O . GLY A 1 154 ? -3.194 21.723 -10.012 1.00 47.88 154 GLY A O 1
ATOM 1223 N N . GLY A 1 155 ? -1.786 20.847 -11.534 1.00 42.78 155 GLY A N 1
ATOM 1224 C CA . GLY A 1 155 ? -0.763 21.886 -11.357 1.00 42.78 155 GLY A CA 1
ATOM 1225 C C . GLY A 1 155 ? 0.723 21.553 -11.520 1.00 42.78 155 GLY A C 1
ATOM 1226 O O . GLY A 1 155 ? 1.530 22.418 -11.200 1.00 42.78 155 GLY A O 1
ATOM 1227 N N . TYR A 1 156 ? 1.140 20.382 -12.002 1.00 40.31 156 TYR A N 1
ATOM 1228 C CA . TYR A 1 156 ? 2.550 20.173 -12.383 1.00 40.31 156 TYR A CA 1
ATOM 1229 C C . TYR A 1 156 ? 2.644 19.283 -13.617 1.00 40.31 156 TYR A C 1
ATOM 1231 O O . TYR A 1 156 ? 2.894 18.084 -13.558 1.00 40.31 156 TYR A O 1
ATOM 1239 N N . GLY A 1 157 ? 2.412 19.908 -14.770 1.00 36.06 157 GLY A N 1
ATOM 1240 C CA . GLY A 1 157 ? 2.738 19.312 -16.053 1.00 36.06 157 GLY A CA 1
ATOM 1241 C C . GLY A 1 157 ? 4.250 19.161 -16.186 1.00 36.06 157 GLY A C 1
ATOM 1242 O O . GLY A 1 157 ? 4.969 20.148 -16.307 1.00 36.06 157 GLY A O 1
ATOM 1243 N N . TYR A 1 158 ? 4.726 17.923 -16.248 1.00 41.47 158 TYR A N 1
ATOM 1244 C CA . TYR A 1 158 ? 5.992 17.590 -16.899 1.00 41.47 158 TYR A CA 1
ATOM 1245 C C . TYR A 1 158 ? 5.760 17.677 -18.418 1.00 41.47 158 TYR A C 1
ATOM 1247 O O . TYR A 1 158 ? 5.644 16.680 -19.127 1.00 41.47 158 TYR A O 1
ATOM 1255 N N . GLY A 1 159 ? 5.568 18.901 -18.910 1.00 33.28 159 GLY A N 1
ATOM 1256 C CA . GLY A 1 159 ? 5.477 19.192 -20.332 1.00 33.28 159 GLY A CA 1
ATOM 1257 C C . GLY A 1 159 ? 6.879 19.295 -20.914 1.00 33.28 159 GLY A C 1
ATOM 1258 O O . GLY A 1 159 ? 7.568 20.287 -20.696 1.00 33.28 159 GLY A O 1
ATOM 1259 N N . TYR A 1 160 ? 7.295 18.291 -21.682 1.00 41.56 160 TYR A N 1
ATOM 1260 C CA . TYR A 1 160 ? 8.362 18.474 -22.659 1.00 41.56 160 TYR A CA 1
ATOM 1261 C C . TYR A 1 160 ? 7.864 19.462 -23.727 1.00 41.56 160 TYR A C 1
ATOM 1263 O O . TYR A 1 160 ? 7.046 19.111 -24.574 1.00 41.56 160 TYR A O 1
ATOM 1271 N N . GLY A 1 161 ? 8.335 20.707 -23.668 1.00 29.77 161 GLY A N 1
ATOM 1272 C CA . GLY A 1 161 ? 8.050 21.752 -24.651 1.00 29.77 161 GLY A CA 1
ATOM 1273 C C . GLY A 1 161 ? 9.107 22.849 -24.565 1.00 29.77 161 GLY A C 1
ATOM 1274 O O . GLY A 1 161 ? 9.216 23.529 -23.552 1.00 29.77 161 GLY A O 1
ATOM 1275 N N . GLY A 1 162 ? 9.940 22.954 -25.602 1.00 33.31 162 GLY A N 1
ATOM 1276 C CA . GLY A 1 162 ? 11.094 23.849 -25.649 1.00 33.31 162 GLY A CA 1
ATOM 1277 C C . GLY A 1 162 ? 10.739 25.336 -25.755 1.00 33.31 162 GLY A C 1
ATOM 1278 O O . GLY A 1 162 ? 9.671 25.704 -26.235 1.00 33.31 162 GLY A O 1
ATOM 1279 N N . GLY A 1 163 ? 11.688 26.186 -25.354 1.00 28.02 163 GLY A N 1
ATOM 1280 C CA . GLY A 1 163 ? 11.633 27.634 -25.565 1.00 28.02 163 GLY A CA 1
ATOM 1281 C C . GLY A 1 163 ? 12.545 28.405 -24.609 1.00 28.02 163 GLY A C 1
ATOM 1282 O O . GLY A 1 163 ? 12.229 28.557 -23.437 1.00 28.02 163 GLY A O 1
ATOM 1283 N N . SER A 1 164 ? 13.683 28.875 -25.120 1.00 33.56 164 SER A N 1
ATOM 1284 C CA . SER A 1 164 ? 14.694 29.682 -24.425 1.00 33.56 164 SER A CA 1
ATOM 1285 C C . SER A 1 164 ? 14.172 31.010 -23.868 1.00 33.56 164 SER A C 1
ATOM 1287 O O . SER A 1 164 ? 13.550 31.767 -24.604 1.00 33.56 164 SER A O 1
ATOM 1289 N N . SER A 1 165 ? 14.605 31.373 -22.656 1.00 30.28 165 SER A N 1
ATOM 1290 C CA . SER A 1 165 ? 15.119 32.716 -22.319 1.00 30.28 165 SER A CA 1
ATOM 1291 C C . SER A 1 165 ? 15.655 32.724 -20.884 1.00 30.28 165 SER A C 1
ATOM 1293 O O . SER A 1 165 ? 15.038 32.147 -19.995 1.00 30.28 165 SER A O 1
ATOM 1295 N N . GLY A 1 166 ? 16.831 33.323 -20.691 1.00 31.09 166 GLY A N 1
ATOM 1296 C CA . GLY A 1 166 ? 17.681 33.128 -19.520 1.00 31.09 166 GLY A CA 1
ATOM 1297 C C . GLY A 1 166 ? 17.292 33.883 -18.246 1.00 31.09 166 GLY A C 1
ATOM 1298 O O . GLY A 1 166 ? 16.519 34.836 -18.257 1.00 31.09 166 GLY A O 1
ATOM 1299 N N . GLY A 1 167 ? 17.917 33.448 -17.154 1.00 28.62 167 GLY A N 1
ATOM 1300 C CA . GLY A 1 167 ? 17.866 34.045 -15.823 1.00 28.62 167 GLY A CA 1
ATOM 1301 C C . GLY A 1 167 ? 18.723 33.208 -14.871 1.00 28.62 167 GLY A C 1
ATOM 1302 O O . GLY A 1 167 ? 18.578 31.997 -14.837 1.00 28.62 167 GLY A O 1
ATOM 1303 N N . GLN A 1 168 ? 19.668 33.852 -14.193 1.00 28.06 168 GLN A N 1
ATOM 1304 C CA . GLN A 1 168 ? 20.784 33.287 -13.421 1.00 28.06 168 GLN A CA 1
ATOM 1305 C C . GLN A 1 168 ? 20.389 32.268 -12.329 1.00 28.06 168 GLN A C 1
ATOM 1307 O O . GLN A 1 168 ? 19.569 32.568 -11.465 1.00 28.06 168 GLN A O 1
ATOM 1312 N N . ASP A 1 169 ? 21.065 31.113 -12.327 1.00 32.09 169 ASP A N 1
ATOM 1313 C CA . ASP A 1 169 ? 21.087 30.118 -11.244 1.00 32.09 169 ASP A CA 1
ATOM 1314 C C . ASP A 1 169 ? 21.867 30.625 -10.018 1.00 32.09 169 ASP A C 1
ATOM 1316 O O . ASP A 1 169 ? 22.993 31.109 -10.176 1.00 32.09 169 ASP A O 1
ATOM 1320 N N . PRO A 1 170 ? 21.368 30.397 -8.787 1.00 31.52 170 PRO A N 1
ATOM 1321 C CA . PRO A 1 170 ? 22.256 30.382 -7.637 1.00 31.52 170 PRO A CA 1
ATOM 1322 C C . PRO A 1 170 ? 21.985 29.183 -6.723 1.00 31.52 170 PRO A C 1
ATOM 1324 O O . PRO A 1 170 ? 21.511 29.374 -5.612 1.00 31.52 170 PRO A O 1
ATOM 1327 N N . TYR A 1 171 ? 22.326 27.955 -7.126 1.00 32.41 171 TYR A N 1
ATOM 1328 C CA . TYR A 1 171 ? 22.515 26.866 -6.155 1.00 32.41 171 TYR A CA 1
ATOM 1329 C C . TYR A 1 171 ? 23.668 25.943 -6.560 1.00 32.41 171 TYR A C 1
ATOM 1331 O O . TYR A 1 171 ? 23.568 25.129 -7.474 1.00 32.41 171 TYR A O 1
ATOM 1339 N N . ALA A 1 172 ? 24.783 26.093 -5.844 1.00 34.09 172 ALA A N 1
ATOM 1340 C CA . ALA A 1 172 ? 25.912 25.175 -5.867 1.00 34.09 172 ALA A CA 1
ATOM 1341 C C . ALA A 1 172 ? 25.539 23.830 -5.202 1.00 34.09 172 ALA A C 1
ATOM 1343 O O . ALA A 1 172 ? 24.771 23.827 -4.235 1.00 34.09 172 ALA A O 1
ATOM 1344 N N . PRO A 1 173 ? 26.086 22.690 -5.665 1.00 37.53 173 PRO A N 1
ATOM 1345 C CA . PRO A 1 173 ? 25.851 21.394 -5.034 1.00 37.53 173 PRO A CA 1
ATOM 1346 C C . PRO A 1 173 ? 26.620 21.264 -3.701 1.00 37.53 173 PRO A C 1
ATOM 1348 O O . PRO A 1 173 ? 27.745 21.760 -3.595 1.00 37.53 173 PRO A O 1
ATOM 1351 N N . PRO A 1 174 ? 26.067 20.578 -2.680 1.00 36.84 174 PRO A N 1
ATOM 1352 C CA . PRO A 1 174 ? 26.814 20.232 -1.471 1.00 36.84 174 PRO A CA 1
ATOM 1353 C C . PRO A 1 174 ? 27.895 19.165 -1.762 1.00 36.84 174 PRO A C 1
ATOM 1355 O O . PRO A 1 174 ? 27.789 18.431 -2.748 1.00 36.84 174 PRO A O 1
ATOM 1358 N N . PRO A 1 175 ? 28.950 19.069 -0.927 1.00 30.91 175 PRO A N 1
ATOM 1359 C CA . PRO A 1 175 ? 30.123 18.249 -1.215 1.00 30.91 175 PRO A CA 1
ATOM 1360 C C . PRO A 1 175 ? 29.828 16.745 -1.167 1.00 30.91 175 PRO A C 1
ATOM 1362 O O . PRO A 1 175 ? 29.064 16.256 -0.334 1.00 30.91 175 PRO A O 1
ATOM 1365 N N . ALA A 1 176 ? 30.493 16.012 -2.061 1.00 31.59 176 ALA A N 1
ATOM 1366 C CA . ALA A 1 176 ? 30.465 14.561 -2.143 1.00 31.59 176 ALA A CA 1
ATOM 1367 C C . ALA A 1 176 ? 31.078 13.926 -0.883 1.00 31.59 176 ALA A C 1
ATOM 1369 O O . ALA A 1 176 ? 32.284 14.025 -0.653 1.00 31.59 176 ALA A O 1
ATOM 1370 N N . TYR A 1 177 ? 30.265 13.222 -0.094 1.00 31.05 177 TYR A N 1
ATOM 1371 C CA . TYR A 1 177 ? 30.783 12.261 0.876 1.00 31.05 177 TYR A CA 1
ATOM 1372 C C . TYR A 1 177 ? 31.142 10.971 0.141 1.00 31.05 177 TYR A C 1
ATOM 1374 O O . TYR A 1 177 ? 30.286 10.152 -0.186 1.00 31.05 177 TYR A O 1
ATOM 1382 N N . GLY A 1 178 ? 32.436 10.815 -0.138 1.00 34.09 178 GLY A N 1
ATOM 1383 C CA . GLY A 1 178 ? 33.020 9.554 -0.569 1.00 34.09 178 GLY A CA 1
ATOM 1384 C C . GLY A 1 178 ? 32.942 8.522 0.553 1.00 34.09 178 GLY A C 1
ATOM 1385 O O . GLY A 1 178 ? 33.671 8.608 1.537 1.00 34.09 178 GLY A O 1
ATOM 1386 N N . GLY A 1 179 ? 32.069 7.535 0.385 1.00 27.22 179 GLY A N 1
ATOM 1387 C CA . GLY A 1 179 ? 32.060 6.291 1.146 1.00 27.22 179 GLY A CA 1
ATOM 1388 C C . GLY A 1 179 ? 31.861 5.152 0.159 1.00 27.22 179 GLY A C 1
ATOM 1389 O O . GLY A 1 179 ? 30.752 4.939 -0.320 1.00 27.22 179 GLY A O 1
ATOM 1390 N N . GLY A 1 180 ? 32.952 4.486 -0.219 1.00 26.67 180 GLY A N 1
ATOM 1391 C CA . GLY A 1 180 ? 32.924 3.377 -1.166 1.00 26.67 180 GLY A CA 1
ATOM 1392 C C . GLY A 1 180 ? 32.088 2.216 -0.634 1.00 26.67 180 GLY A C 1
ATOM 1393 O O . GLY A 1 180 ? 32.294 1.755 0.488 1.00 26.67 180 GLY A O 1
ATOM 1394 N N . TYR A 1 181 ? 31.163 1.730 -1.456 1.00 31.52 181 TYR A N 1
ATOM 1395 C CA . TYR A 1 181 ? 30.473 0.471 -1.215 1.00 31.52 181 TYR A CA 1
ATOM 1396 C C . TYR A 1 181 ? 31.473 -0.673 -1.418 1.00 31.52 181 TYR A C 1
ATOM 1398 O O . TYR A 1 181 ? 32.063 -0.811 -2.491 1.00 31.52 181 TYR A O 1
ATOM 1406 N N . ARG A 1 182 ? 31.679 -1.493 -0.386 1.00 31.14 182 ARG A N 1
ATOM 1407 C CA . ARG A 1 182 ? 32.379 -2.775 -0.508 1.00 31.14 182 ARG A CA 1
ATOM 1408 C C . ARG A 1 182 ? 31.311 -3.861 -0.662 1.00 31.14 182 ARG A C 1
ATOM 1410 O O . ARG A 1 182 ? 30.463 -3.959 0.223 1.00 31.14 182 ARG A O 1
ATOM 1417 N N . PRO A 1 183 ? 31.317 -4.664 -1.738 1.00 32.75 183 PRO A N 1
ATOM 1418 C CA . PRO A 1 183 ? 30.361 -5.756 -1.870 1.00 32.75 183 PRO A CA 1
ATOM 1419 C C . PRO A 1 183 ? 30.643 -6.837 -0.809 1.00 32.75 183 PRO A C 1
ATOM 1421 O O . PRO A 1 183 ? 31.810 -7.030 -0.438 1.00 32.75 183 PRO A O 1
ATOM 1424 N N . PRO A 1 184 ? 29.620 -7.555 -0.313 1.00 33.31 184 PRO A N 1
ATOM 1425 C CA . PRO A 1 184 ? 29.850 -8.736 0.506 1.00 33.31 184 PRO A CA 1
ATOM 1426 C C . PRO A 1 184 ? 30.532 -9.830 -0.340 1.00 33.31 184 PRO A C 1
ATOM 1428 O O . PRO A 1 184 ? 30.272 -9.925 -1.544 1.00 33.31 184 PRO A O 1
ATOM 1431 N N . PRO A 1 185 ? 31.422 -10.653 0.246 1.00 29.61 185 PRO A N 1
ATOM 1432 C CA . PRO A 1 185 ? 32.014 -11.764 -0.480 1.00 29.61 185 PRO A CA 1
ATOM 1433 C C . PRO A 1 185 ? 30.938 -12.793 -0.838 1.00 29.61 185 PRO A C 1
ATOM 1435 O O . PRO A 1 185 ? 30.054 -13.095 -0.038 1.00 29.61 185 PRO A O 1
ATOM 1438 N N . ALA A 1 186 ? 31.036 -13.347 -2.046 1.00 33.97 186 ALA A N 1
ATOM 1439 C CA . ALA A 1 186 ? 30.244 -14.492 -2.464 1.00 33.97 186 ALA A CA 1
ATOM 1440 C C . ALA A 1 186 ? 30.576 -15.697 -1.568 1.00 33.97 186 ALA A C 1
ATOM 1442 O O . ALA A 1 186 ? 31.716 -16.158 -1.547 1.00 33.97 186 ALA A O 1
ATOM 1443 N N . GLY A 1 187 ? 29.586 -16.182 -0.820 1.00 31.20 187 GLY A N 1
ATOM 1444 C CA . GLY A 1 187 ? 29.743 -17.310 0.098 1.00 31.20 187 GLY A CA 1
ATOM 1445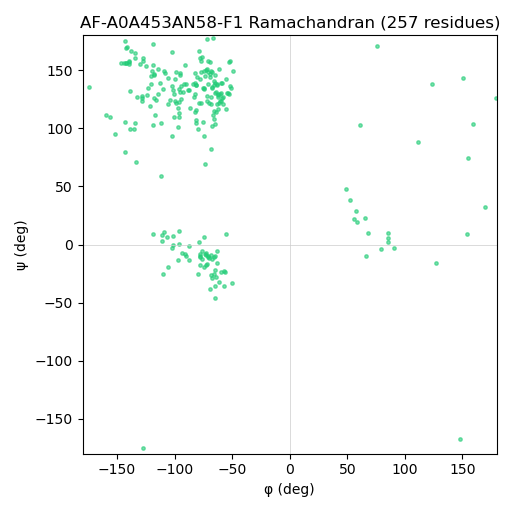 C C . GLY A 1 187 ? 28.713 -17.262 1.216 1.00 31.20 187 GLY A C 1
ATOM 1446 O O . GLY A 1 187 ? 29.028 -16.890 2.340 1.00 31.20 187 GLY A O 1
ATOM 1447 N N . ALA A 1 188 ? 27.466 -17.598 0.891 1.00 34.50 188 ALA A N 1
ATOM 1448 C CA . ALA A 1 188 ? 26.435 -17.844 1.886 1.00 34.50 188 ALA A CA 1
ATOM 1449 C C . ALA A 1 188 ? 26.780 -19.127 2.661 1.00 34.50 188 ALA A C 1
ATOM 1451 O O . ALA A 1 188 ? 26.566 -20.229 2.159 1.00 34.50 188 ALA A O 1
ATOM 1452 N N . GLU A 1 189 ? 27.302 -18.984 3.876 1.00 29.66 189 GLU A N 1
ATOM 1453 C CA . GLU A 1 189 ? 27.246 -20.037 4.889 1.00 29.66 189 GLU A CA 1
ATOM 1454 C C . GLU A 1 189 ? 26.127 -19.710 5.882 1.00 29.66 189 GLU A C 1
ATOM 1456 O O . GLU A 1 189 ? 25.950 -18.569 6.312 1.00 29.66 189 GLU A O 1
ATOM 1461 N N . ALA A 1 190 ? 25.317 -20.727 6.173 1.00 31.61 190 ALA A N 1
ATOM 1462 C CA . ALA A 1 190 ? 24.143 -20.653 7.026 1.00 31.61 190 ALA A CA 1
ATOM 1463 C C . ALA A 1 190 ? 24.505 -20.163 8.438 1.00 31.61 190 ALA A C 1
ATOM 1465 O O . ALA A 1 190 ? 25.356 -20.747 9.107 1.00 31.61 190 ALA A O 1
ATOM 1466 N N . TYR A 1 191 ? 23.824 -19.119 8.915 1.00 31.45 191 TYR A N 1
ATOM 1467 C CA . TYR A 1 191 ? 23.950 -18.687 10.305 1.00 31.45 191 TYR A CA 1
ATOM 1468 C C . TYR A 1 191 ? 23.211 -19.660 11.248 1.00 31.45 191 TYR A C 1
ATOM 1470 O O . TYR A 1 191 ? 22.069 -20.032 10.961 1.00 31.45 191 TYR A O 1
ATOM 1478 N N . PRO A 1 192 ? 23.828 -20.067 12.375 1.00 31.33 192 PRO A N 1
ATOM 1479 C CA . PRO A 1 192 ? 23.195 -20.913 13.385 1.00 31.33 192 PRO A CA 1
ATOM 1480 C C . PRO A 1 192 ? 22.198 -20.106 14.243 1.00 31.33 192 PRO A C 1
ATOM 1482 O O . PRO A 1 192 ? 22.264 -18.873 14.269 1.00 31.33 192 PRO A O 1
ATOM 1485 N N . PRO A 1 193 ? 21.263 -20.767 14.957 1.00 31.91 193 PRO A N 1
ATOM 1486 C CA . PRO A 1 193 ? 20.229 -20.073 15.720 1.00 31.91 193 PRO A CA 1
ATOM 1487 C C . PRO A 1 193 ? 20.821 -19.309 16.922 1.00 31.91 193 PRO A C 1
ATOM 1489 O O . PRO A 1 193 ? 21.816 -19.760 17.497 1.00 31.91 193 PRO A O 1
ATOM 1492 N N . PRO A 1 194 ? 20.219 -18.179 17.349 1.00 34.00 194 PRO A N 1
ATOM 1493 C CA . PRO A 1 194 ? 20.756 -17.381 18.445 1.00 34.00 194 PRO A CA 1
ATOM 1494 C C . PRO A 1 194 ? 20.679 -18.119 19.785 1.00 34.00 194 PRO A C 1
ATOM 1496 O O . PRO A 1 194 ? 19.648 -18.687 20.151 1.00 34.00 194 PRO A O 1
ATOM 1499 N N . HIS A 1 195 ? 21.776 -18.057 20.535 1.00 27.91 195 HIS A N 1
ATOM 1500 C CA . HIS A 1 195 ? 21.871 -18.540 21.906 1.00 27.91 195 HIS A CA 1
ATOM 1501 C C . HIS A 1 195 ? 20.975 -17.733 22.855 1.00 27.91 195 HIS A C 1
ATOM 1503 O O . HIS A 1 195 ? 20.903 -16.505 22.790 1.00 27.91 195 HIS A O 1
ATOM 1509 N N . ALA A 1 196 ? 20.317 -18.449 23.768 1.00 32.94 196 ALA A N 1
ATOM 1510 C CA . ALA A 1 196 ? 19.498 -17.883 24.827 1.00 32.94 196 ALA A CA 1
ATOM 1511 C C . ALA A 1 196 ? 20.365 -17.139 25.857 1.00 32.94 196 ALA A C 1
ATOM 1513 O O . ALA A 1 196 ? 21.207 -17.746 26.518 1.00 32.94 196 ALA A O 1
ATOM 1514 N N . HIS A 1 197 ? 20.099 -15.848 26.048 1.00 27.81 197 HIS A N 1
ATOM 1515 C CA . HIS A 1 197 ? 20.594 -15.086 27.189 1.00 27.81 197 HIS A CA 1
ATOM 1516 C C . HIS A 1 197 ? 19.424 -14.506 27.990 1.00 27.81 197 HIS A C 1
ATOM 1518 O O . HIS A 1 197 ? 18.639 -13.726 27.469 1.00 27.81 197 HIS A O 1
ATOM 1524 N N . GLY A 1 198 ? 19.360 -14.922 29.260 1.00 27.05 198 GLY A N 1
ATOM 1525 C CA . GLY A 1 198 ? 19.021 -14.090 30.420 1.00 27.05 198 GLY A CA 1
ATOM 1526 C C . GLY A 1 198 ? 17.645 -13.431 30.460 1.00 27.05 198 GLY A C 1
ATOM 1527 O O . GLY A 1 198 ? 17.430 -12.383 29.869 1.00 27.05 198 GLY A O 1
ATOM 1528 N N . ALA A 1 199 ? 16.753 -14.005 31.263 1.00 31.62 199 ALA A N 1
ATOM 1529 C CA . ALA A 1 199 ? 15.496 -13.396 31.666 1.00 31.62 199 ALA A CA 1
ATOM 1530 C C . ALA A 1 199 ? 15.710 -12.135 32.525 1.00 31.62 199 ALA A C 1
ATOM 1532 O O . ALA A 1 199 ? 16.365 -12.209 33.562 1.00 31.62 199 ALA A O 1
ATOM 1533 N N . GLU A 1 200 ? 15.039 -11.038 32.173 1.00 26.86 200 GLU A N 1
ATOM 1534 C CA . GLU A 1 200 ? 14.537 -10.068 33.148 1.00 26.86 200 GLU A CA 1
ATOM 1535 C C . GLU A 1 200 ? 13.029 -9.896 32.942 1.00 26.86 200 GLU A C 1
ATOM 1537 O O . GLU A 1 200 ? 12.523 -9.756 31.828 1.00 26.86 200 GLU A O 1
ATOM 1542 N N . ALA A 1 201 ? 12.304 -10.037 34.048 1.00 33.66 201 ALA A N 1
ATOM 1543 C CA . ALA A 1 201 ? 10.863 -10.170 34.097 1.00 33.66 201 ALA A CA 1
ATOM 1544 C C . ALA A 1 201 ? 10.164 -8.821 33.894 1.00 33.66 201 ALA A C 1
ATOM 1546 O O . ALA A 1 201 ? 10.307 -7.913 34.710 1.00 33.66 201 ALA A O 1
ATOM 1547 N N . TYR A 1 202 ? 9.313 -8.737 32.872 1.00 27.02 202 TYR A N 1
ATOM 1548 C CA . TYR A 1 202 ? 8.228 -7.762 32.825 1.00 27.02 202 TYR A CA 1
ATOM 1549 C C . TYR A 1 202 ? 6.902 -8.525 32.809 1.00 27.02 202 TYR A C 1
ATOM 1551 O O . TYR A 1 202 ? 6.595 -9.239 31.856 1.00 27.02 202 TYR A O 1
ATOM 1559 N N . ALA A 1 203 ? 6.144 -8.425 33.899 1.00 28.42 203 ALA A N 1
ATOM 1560 C CA . ALA A 1 203 ? 4.836 -9.052 34.043 1.00 28.42 203 ALA A CA 1
ATOM 1561 C C . ALA A 1 203 ? 3.728 -8.033 33.724 1.00 28.42 203 ALA A C 1
ATOM 1563 O O . ALA A 1 203 ? 3.601 -7.052 34.459 1.00 28.42 203 ALA A O 1
ATOM 1564 N N . PRO A 1 204 ? 2.891 -8.251 32.691 1.00 28.52 204 PRO A N 1
ATOM 1565 C CA . PRO A 1 204 ? 1.617 -7.563 32.559 1.00 28.52 204 PRO A CA 1
ATOM 1566 C C . PRO A 1 204 ? 0.485 -8.368 33.238 1.00 28.52 204 PRO A C 1
ATOM 1568 O O . PRO A 1 204 ? 0.587 -9.588 33.400 1.00 28.52 204 PRO A O 1
ATOM 1571 N N . PRO A 1 205 ? -0.594 -7.698 33.676 1.00 30.59 205 PRO A N 1
ATOM 1572 C CA . PRO A 1 205 ? -1.624 -8.289 34.522 1.00 30.59 205 PRO A CA 1
ATOM 1573 C C . PRO A 1 205 ? -2.630 -9.127 33.721 1.00 30.59 205 PRO A C 1
ATOM 1575 O O . PRO A 1 205 ? -3.052 -8.739 32.635 1.00 30.59 205 PRO A O 1
ATOM 1578 N N . GLY A 1 206 ? -3.094 -10.223 34.327 1.00 30.77 206 GLY A N 1
ATOM 1579 C CA . GLY A 1 206 ? -4.349 -10.885 33.954 1.00 30.77 206 GLY A CA 1
ATOM 1580 C C . GLY A 1 206 ? -4.189 -12.254 33.298 1.00 30.77 206 GLY A C 1
ATOM 1581 O O . GLY A 1 206 ? -4.181 -12.388 32.079 1.00 30.77 206 GLY A O 1
ATOM 1582 N N . ALA A 1 207 ? -4.132 -13.287 34.136 1.00 40.59 207 ALA A N 1
ATOM 1583 C CA . ALA A 1 207 ? -4.337 -14.678 33.757 1.00 40.59 207 ALA A CA 1
ATOM 1584 C C . ALA A 1 207 ? -5.763 -14.888 33.215 1.00 40.59 207 ALA A C 1
ATOM 1586 O O . ALA A 1 207 ? -6.729 -14.531 33.888 1.00 40.59 207 ALA A O 1
ATOM 1587 N N . GLY A 1 208 ? -5.906 -15.494 32.031 1.00 33.31 208 GLY A N 1
ATOM 1588 C CA . GLY A 1 208 ? -7.238 -15.828 31.520 1.00 33.31 208 GLY A CA 1
ATOM 1589 C C . GLY A 1 208 ? -7.353 -16.295 30.069 1.00 33.31 208 GLY A C 1
ATOM 1590 O O . GLY A 1 208 ? -8.379 -16.031 29.458 1.00 33.31 208 GLY A O 1
ATOM 1591 N N . TYR A 1 209 ? -6.363 -16.988 29.500 1.00 39.81 209 TYR A N 1
ATOM 1592 C CA . TYR A 1 209 ? -6.519 -17.632 28.184 1.00 39.81 209 TYR A CA 1
ATOM 1593 C C . TYR A 1 209 ? -6.506 -19.154 28.325 1.00 39.81 209 TYR A C 1
ATOM 1595 O O . TYR A 1 209 ? -5.660 -19.842 27.769 1.00 39.81 209 TYR A O 1
ATOM 1603 N N . GLY A 1 210 ? -7.444 -19.682 29.111 1.00 39.59 210 GLY A N 1
ATOM 1604 C CA . GLY A 1 210 ? -7.895 -21.058 28.920 1.00 39.59 210 GLY A CA 1
ATOM 1605 C C . GLY A 1 210 ? -8.867 -21.108 27.738 1.00 39.59 210 GLY A C 1
ATOM 1606 O O . GLY A 1 210 ? -9.473 -20.095 27.391 1.00 39.59 210 GLY A O 1
ATOM 1607 N N . TYR A 1 211 ? -9.076 -22.288 27.156 1.00 45.84 211 TYR A N 1
ATOM 1608 C CA . TYR A 1 211 ? -10.009 -22.582 26.049 1.00 45.84 211 TYR A CA 1
ATOM 1609 C C . TYR A 1 211 ? -11.490 -22.190 26.294 1.00 45.84 211 TYR A C 1
ATOM 1611 O O . TYR A 1 211 ? -12.363 -22.535 25.501 1.00 45.84 211 TYR A O 1
ATOM 1619 N N . GLY A 1 212 ? -11.809 -21.471 27.373 1.00 45.34 212 GLY A N 1
ATOM 1620 C CA . GLY A 1 212 ? -13.166 -21.149 27.813 1.00 45.34 212 GLY A CA 1
ATOM 1621 C C . GLY A 1 212 ? -13.954 -20.196 26.908 1.00 45.34 212 GLY A C 1
ATOM 1622 O O . GLY A 1 212 ? -15.166 -20.110 27.070 1.00 45.34 212 GLY A O 1
ATOM 1623 N N . ASN A 1 213 ? -13.311 -19.526 25.945 1.00 49.56 213 ASN A N 1
ATOM 1624 C CA . ASN A 1 213 ? -13.963 -18.555 25.052 1.00 49.56 213 ASN A CA 1
ATOM 1625 C C . ASN A 1 213 ? -14.119 -19.042 23.598 1.00 49.56 213 ASN A C 1
ATOM 1627 O O . ASN A 1 213 ? -14.462 -18.253 22.718 1.00 49.56 213 ASN A O 1
ATOM 1631 N N . LEU A 1 214 ? -13.871 -20.325 23.311 1.00 55.72 214 LEU A N 1
ATOM 1632 C CA . LEU A 1 214 ? -14.110 -20.876 21.975 1.00 55.72 214 LEU A CA 1
ATOM 1633 C C . LEU A 1 214 ? -15.611 -21.009 21.702 1.00 55.72 214 LEU A C 1
ATOM 1635 O O . LEU A 1 214 ? -16.356 -21.619 22.470 1.00 55.72 214 LEU A O 1
ATOM 1639 N N . HIS A 1 215 ? -16.050 -20.455 20.569 1.00 53.09 215 HIS A N 1
ATOM 1640 C CA . HIS A 1 215 ? -17.410 -20.627 20.067 1.00 53.09 215 HIS A CA 1
ATOM 1641 C C . HIS A 1 215 ? -17.740 -22.127 20.005 1.00 53.09 215 HIS A C 1
ATOM 1643 O O . HIS A 1 215 ? -16.961 -22.895 19.444 1.00 53.09 215 HIS A O 1
ATOM 1649 N N . ARG A 1 216 ? -18.880 -22.559 20.570 1.00 52.50 216 ARG A N 1
ATOM 1650 C CA . ARG A 1 216 ? -19.221 -23.985 20.787 1.00 52.50 216 ARG A CA 1
ATOM 1651 C C . ARG A 1 216 ? -19.042 -24.863 19.539 1.00 52.50 216 ARG A C 1
ATOM 1653 O O . ARG A 1 216 ? -18.656 -26.016 19.675 1.00 52.50 216 ARG A O 1
ATOM 1660 N N . ALA A 1 217 ? -19.280 -24.305 18.352 1.00 51.41 217 ALA A N 1
ATOM 1661 C CA . ALA A 1 217 ? -19.071 -24.988 17.074 1.00 51.41 217 ALA A CA 1
ATOM 1662 C C . ALA A 1 217 ? -17.594 -25.333 16.791 1.00 51.41 217 ALA A C 1
ATOM 1664 O O . ALA A 1 217 ? -17.313 -26.391 16.253 1.00 51.41 217 ALA A O 1
ATOM 1665 N N . LEU A 1 218 ? -16.647 -24.479 17.193 1.00 55.31 218 LEU A N 1
ATOM 1666 C CA . LEU A 1 218 ? -15.206 -24.705 17.020 1.00 55.31 218 LEU A CA 1
ATOM 1667 C C . LEU A 1 218 ? -14.631 -25.654 18.079 1.00 55.31 218 LEU A C 1
ATOM 1669 O O . LEU A 1 218 ? -13.628 -26.312 17.835 1.00 55.31 218 LEU A O 1
ATOM 1673 N N . ALA A 1 219 ? -15.267 -25.743 19.250 1.00 57.84 219 ALA A N 1
ATOM 1674 C CA . ALA A 1 219 ? -14.855 -26.661 20.312 1.00 57.84 219 ALA A CA 1
ATOM 1675 C C . ALA A 1 219 ? -15.171 -28.138 19.994 1.00 57.84 219 ALA A C 1
ATOM 1677 O O . ALA A 1 219 ? -14.612 -29.027 20.633 1.00 57.84 219 ALA A O 1
ATOM 1678 N N . SER A 1 220 ? -16.068 -28.402 19.035 1.00 54.84 220 SER A N 1
ATOM 1679 C CA . SER A 1 220 ? -16.431 -29.753 18.584 1.00 54.84 220 SER A CA 1
ATOM 1680 C C . SER A 1 220 ? -15.643 -30.250 17.369 1.00 54.84 220 SER A C 1
ATOM 1682 O O . SER A 1 220 ? -15.790 -31.416 17.003 1.00 54.84 220 SER A O 1
ATOM 1684 N N . GLU A 1 221 ? -14.829 -29.398 16.744 1.00 60.31 221 GLU A N 1
ATOM 1685 C CA . GLU A 1 221 ? -14.058 -29.749 15.548 1.00 60.31 221 GLU A CA 1
ATOM 1686 C C . GLU A 1 221 ? -12.827 -30.602 15.882 1.00 60.31 221 GLU A C 1
ATOM 1688 O O . GLU A 1 221 ? -12.202 -30.473 16.938 1.00 60.31 221 GLU A O 1
ATOM 1693 N N . SER A 1 222 ? -12.451 -31.483 14.954 1.00 56.22 222 SER A N 1
ATOM 1694 C CA . SER A 1 222 ? -11.204 -32.243 15.045 1.00 56.22 222 SER A CA 1
ATOM 1695 C C . SER A 1 222 ? -9.995 -31.323 14.869 1.00 56.22 222 SER A C 1
ATOM 1697 O O . SER A 1 222 ? -9.889 -30.612 13.871 1.00 56.22 222 SER A O 1
ATOM 1699 N N . THR A 1 223 ? -9.055 -31.364 15.811 1.00 56.38 223 THR A N 1
ATOM 1700 C CA . THR A 1 223 ? -7.796 -30.618 15.728 1.00 56.38 223 THR A CA 1
ATOM 1701 C C . THR A 1 223 ? -6.802 -31.312 14.792 1.00 56.38 223 THR A C 1
ATOM 1703 O O . THR A 1 223 ? -6.707 -32.539 14.762 1.00 56.38 223 THR A O 1
ATOM 1706 N N . VAL A 1 224 ? -6.041 -30.524 14.026 1.00 54.09 224 VAL A N 1
ATOM 1707 C CA . VAL A 1 224 ? -4.982 -31.017 13.128 1.00 54.09 224 VAL A CA 1
ATOM 1708 C C . VAL A 1 224 ? -3.596 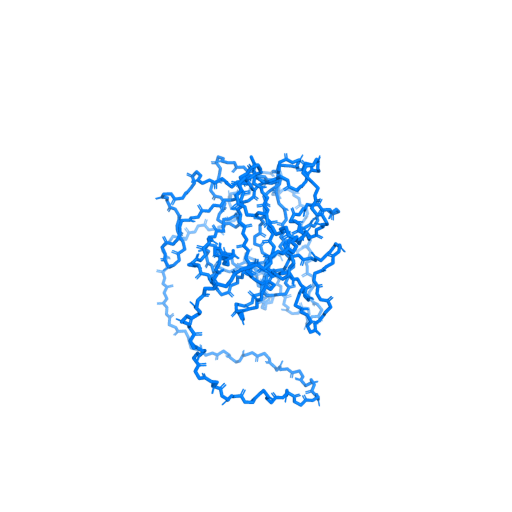-30.734 13.707 1.00 54.09 224 VAL A C 1
ATOM 1710 O O . VAL A 1 224 ? -3.367 -29.686 14.311 1.00 54.09 224 VAL A O 1
ATOM 1713 N N . ARG A 1 225 ? -2.655 -31.666 13.510 1.00 60.25 225 ARG A N 1
ATOM 1714 C CA . ARG A 1 225 ? -1.241 -31.482 13.872 1.00 60.25 225 ARG A CA 1
ATOM 1715 C C . ARG A 1 225 ? -0.532 -30.713 12.759 1.00 60.25 225 ARG A C 1
ATOM 1717 O O . ARG A 1 225 ? -0.559 -31.134 11.607 1.00 60.25 225 ARG A O 1
ATOM 1724 N N . VAL A 1 226 ? 0.146 -29.624 13.115 1.00 60.62 226 VAL A N 1
ATOM 1725 C CA . VAL A 1 226 ? 1.081 -28.932 12.217 1.00 60.62 226 VAL A CA 1
ATOM 1726 C C . VAL A 1 226 ? 2.483 -29.435 12.542 1.00 60.62 226 VAL A C 1
ATOM 1728 O O . VAL A 1 226 ? 2.998 -29.174 13.627 1.00 60.62 226 VAL A O 1
ATOM 1731 N N . LEU A 1 227 ? 3.070 -30.208 11.629 1.00 54.03 227 LEU A N 1
ATOM 1732 C CA . LEU A 1 227 ? 4.421 -30.749 11.770 1.00 54.03 227 LEU A CA 1
ATOM 1733 C C . LEU A 1 227 ? 5.447 -29.756 11.228 1.00 54.03 227 LEU A C 1
ATOM 1735 O O . LEU A 1 227 ? 5.288 -29.235 10.125 1.00 54.03 227 LEU A O 1
ATOM 1739 N N . CYS A 1 228 ? 6.514 -29.522 11.990 1.00 54.50 228 CYS A N 1
ATOM 1740 C CA . CYS A 1 228 ? 7.673 -28.787 11.506 1.00 54.50 228 CYS A CA 1
ATOM 1741 C C . CYS A 1 228 ? 8.708 -29.771 10.949 1.00 54.50 228 CYS A C 1
ATOM 1743 O O . CYS A 1 228 ? 9.093 -30.718 11.631 1.00 54.50 228 CYS A O 1
ATOM 1745 N N . ALA A 1 229 ? 9.219 -29.516 9.743 1.00 57.25 229 ALA A N 1
ATOM 1746 C CA . ALA A 1 229 ? 10.301 -30.310 9.153 1.00 57.25 229 ALA A CA 1
ATOM 1747 C C . ALA A 1 229 ? 11.637 -30.202 9.924 1.00 57.25 229 ALA A C 1
ATOM 1749 O O . ALA A 1 229 ? 12.558 -30.963 9.650 1.00 57.25 229 ALA A O 1
ATOM 1750 N N . ALA A 1 230 ? 11.748 -29.276 10.887 1.00 57.03 230 ALA A N 1
ATOM 1751 C CA . ALA A 1 230 ? 12.930 -29.109 11.733 1.00 57.03 230 ALA A CA 1
ATOM 1752 C C . ALA A 1 230 ? 13.034 -30.147 12.873 1.00 57.03 230 ALA A C 1
ATOM 1754 O O . ALA A 1 230 ? 14.075 -30.216 13.522 1.00 57.03 230 ALA A O 1
ATOM 1755 N N . GLY A 1 231 ? 11.990 -30.950 13.118 1.00 60.59 231 GLY A N 1
ATOM 1756 C CA . GLY A 1 231 ? 12.000 -32.033 14.107 1.00 60.59 231 GLY A CA 1
ATOM 1757 C C . GLY A 1 231 ? 10.619 -32.309 14.707 1.00 60.59 231 GLY A C 1
ATOM 1758 O O . GLY A 1 231 ? 9.843 -31.387 14.955 1.00 60.59 231 GLY A O 1
ATOM 1759 N N . GLU A 1 232 ? 10.314 -33.583 14.966 1.00 67.69 232 GLU A N 1
ATOM 1760 C CA . GLU A 1 232 ? 9.014 -34.011 15.516 1.00 67.69 232 GLU A CA 1
ATOM 1761 C C . GLU A 1 232 ? 8.849 -33.726 17.016 1.00 67.69 232 GLU A C 1
ATOM 1763 O O . GLU A 1 232 ? 7.729 -33.770 17.531 1.00 67.69 232 GLU A O 1
ATOM 1768 N N . ASP A 1 233 ? 9.948 -33.386 17.696 1.00 76.81 233 ASP A N 1
ATOM 1769 C CA . ASP A 1 233 ? 9.989 -33.102 19.132 1.00 76.81 233 ASP A CA 1
ATOM 1770 C C . ASP A 1 233 ? 9.424 -31.722 19.487 1.00 76.81 233 ASP A C 1
ATOM 1772 O O . ASP A 1 233 ? 9.260 -31.410 20.666 1.00 76.81 233 ASP A O 1
ATOM 1776 N N . TYR A 1 234 ? 9.072 -30.900 18.496 1.00 73.75 234 TYR A N 1
ATOM 1777 C CA . TYR A 1 234 ? 8.516 -29.564 18.694 1.00 73.75 234 TYR A CA 1
ATOM 1778 C C . TYR A 1 234 ? 7.062 -29.487 18.236 1.00 73.75 234 TYR A C 1
ATOM 1780 O O . TYR A 1 234 ? 6.683 -29.994 17.181 1.00 73.75 234 TYR A O 1
ATOM 1788 N N . SER A 1 235 ? 6.253 -28.791 19.028 1.00 72.75 235 SER A N 1
ATOM 1789 C CA . SER A 1 235 ? 4.850 -28.523 18.742 1.00 72.75 235 SER A CA 1
ATOM 1790 C C . SER A 1 235 ? 4.612 -27.023 18.603 1.00 72.75 235 SER A C 1
ATOM 1792 O O . SER A 1 235 ? 5.238 -26.204 19.283 1.00 72.75 235 SER A O 1
ATOM 1794 N N . LEU A 1 236 ? 3.689 -26.664 17.710 1.00 77.62 236 LEU A N 1
ATOM 1795 C CA . LEU A 1 236 ? 3.197 -25.298 17.591 1.00 77.62 236 LEU A CA 1
ATOM 1796 C C . LEU A 1 236 ? 2.462 -24.914 18.885 1.00 77.62 236 LEU A C 1
ATOM 1798 O O . LEU A 1 236 ? 1.602 -25.658 19.357 1.00 77.62 236 LEU A O 1
ATOM 1802 N N . THR A 1 237 ? 2.784 -23.752 19.441 1.00 79.00 237 THR A N 1
ATOM 1803 C CA . THR A 1 237 ? 2.136 -23.192 20.631 1.00 79.00 237 THR A CA 1
ATOM 1804 C C . THR A 1 237 ? 1.931 -21.691 20.462 1.00 79.00 237 THR A C 1
ATOM 1806 O O . THR A 1 237 ? 2.655 -21.032 19.715 1.00 79.00 237 THR A O 1
ATOM 1809 N N . VAL A 1 238 ? 0.972 -21.126 21.194 1.00 76.75 238 VAL A N 1
ATOM 1810 C CA . VAL A 1 238 ? 0.839 -19.669 21.342 1.00 76.75 238 VAL A CA 1
ATOM 1811 C C . VAL A 1 238 ? 1.441 -19.247 22.678 1.00 76.75 238 VAL A C 1
ATOM 1813 O O . VAL A 1 238 ? 1.040 -19.750 23.726 1.00 76.75 238 VAL A O 1
ATOM 1816 N N . ARG A 1 239 ? 2.409 -18.329 22.655 1.00 75.00 239 ARG A N 1
ATOM 1817 C CA . ARG A 1 239 ? 3.040 -17.738 23.844 1.00 75.00 239 ARG A CA 1
ATOM 1818 C C . ARG A 1 239 ? 3.006 -16.229 23.722 1.00 75.00 239 ARG A C 1
ATOM 1820 O O . ARG A 1 239 ? 3.502 -15.688 22.742 1.00 75.00 239 ARG A O 1
ATOM 1827 N N . ASN A 1 240 ? 2.426 -15.553 24.711 1.00 70.06 240 ASN A N 1
ATOM 1828 C CA . ASN A 1 240 ? 2.335 -14.088 24.740 1.00 70.06 240 ASN A CA 1
ATOM 1829 C C . ASN A 1 240 ? 1.733 -13.492 23.449 1.00 70.06 240 ASN A C 1
ATOM 1831 O O . ASN A 1 240 ? 2.200 -12.471 22.960 1.00 70.06 240 ASN A O 1
ATOM 1835 N N . GLY A 1 241 ? 0.729 -14.160 22.867 1.00 65.06 241 GLY A N 1
ATOM 1836 C CA . GLY A 1 241 ? 0.097 -13.735 21.610 1.00 65.06 241 GLY A CA 1
ATOM 1837 C C . GLY A 1 241 ? 0.870 -14.091 20.333 1.00 65.06 241 GLY A C 1
ATOM 1838 O O . GLY A 1 241 ? 0.352 -13.888 19.240 1.00 65.06 241 GLY A O 1
ATOM 1839 N N . THR A 1 242 ? 2.061 -14.678 20.449 1.00 56.78 242 THR A N 1
ATOM 1840 C CA . THR A 1 242 ? 2.903 -15.077 19.315 1.00 56.78 242 THR A CA 1
ATOM 1841 C C . THR A 1 242 ? 2.816 -16.578 19.078 1.00 56.78 242 THR A C 1
ATOM 1843 O O . THR A 1 242 ? 2.888 -17.371 20.017 1.00 56.78 242 THR A O 1
ATOM 1846 N N . VAL A 1 243 ? 2.697 -16.984 17.813 1.00 78.00 243 VAL A N 1
ATOM 1847 C CA . VAL A 1 243 ? 2.808 -18.390 17.405 1.00 78.00 243 VAL A CA 1
ATOM 1848 C C . VAL A 1 243 ? 4.289 -18.769 17.345 1.00 78.00 243 VAL A C 1
ATOM 1850 O O . VAL A 1 243 ? 5.054 -18.147 16.612 1.00 78.00 243 VAL A O 1
ATOM 1853 N N . CYS A 1 244 ? 4.703 -19.783 18.101 1.00 80.75 244 CYS A N 1
ATOM 1854 C CA . CYS A 1 244 ? 6.080 -20.276 18.117 1.00 80.75 244 CYS A CA 1
ATOM 1855 C C . CYS A 1 244 ? 6.146 -21.808 18.212 1.00 80.75 244 CYS A C 1
ATOM 1857 O O . CYS A 1 244 ? 5.135 -22.479 18.425 1.00 80.75 244 CYS A O 1
ATOM 1859 N N . LEU A 1 245 ? 7.346 -22.366 18.033 1.00 81.75 245 LEU A N 1
ATOM 1860 C CA . LEU A 1 245 ? 7.635 -23.778 18.284 1.00 81.75 245 LEU A CA 1
ATOM 1861 C C . LEU A 1 245 ? 8.212 -23.936 19.692 1.00 81.75 245 LEU A C 1
ATOM 1863 O O . LEU A 1 245 ? 9.152 -23.232 20.061 1.00 81.75 245 LEU A O 1
ATOM 1867 N N . ALA A 1 246 ? 7.674 -24.875 20.465 1.00 77.88 246 ALA A N 1
ATOM 1868 C CA . ALA A 1 246 ? 8.201 -25.255 21.773 1.00 77.88 246 ALA A CA 1
ATOM 1869 C C . ALA A 1 246 ? 8.356 -26.779 21.862 1.00 77.88 246 ALA A C 1
ATOM 1871 O O . ALA A 1 246 ? 7.649 -27.491 21.145 1.00 77.88 246 ALA A O 1
ATOM 1872 N N . PRO A 1 247 ? 9.250 -27.296 22.727 1.00 82.19 247 PRO A N 1
ATOM 1873 C CA . PRO A 1 247 ? 9.341 -28.729 22.972 1.00 82.19 247 PRO A CA 1
ATOM 1874 C C . PRO A 1 247 ? 7.975 -29.318 23.321 1.00 82.19 247 PRO A C 1
ATOM 1876 O O . PRO A 1 247 ? 7.211 -28.737 24.103 1.00 82.19 247 PRO A O 1
ATOM 1879 N N . THR A 1 248 ? 7.675 -30.467 22.727 1.00 78.69 248 THR A N 1
ATOM 1880 C CA . THR A 1 248 ? 6.384 -31.131 22.858 1.00 78.69 248 THR A CA 1
ATOM 1881 C C . THR A 1 248 ? 6.158 -31.521 24.311 1.00 78.69 248 THR A C 1
ATOM 1883 O O . THR A 1 248 ? 6.925 -32.271 24.913 1.00 78.69 248 THR A O 1
ATOM 1886 N N . ASN A 1 249 ? 5.083 -30.997 24.881 1.00 74.56 249 ASN A N 1
ATOM 1887 C CA . ASN A 1 249 ? 4.668 -31.232 26.245 1.00 74.56 249 ASN A CA 1
ATOM 1888 C C . ASN A 1 249 ? 3.160 -31.516 26.252 1.00 74.56 249 ASN A C 1
ATOM 1890 O O . ASN A 1 249 ? 2.361 -30.587 26.165 1.00 74.56 249 ASN A O 1
ATOM 1894 N N . PRO A 1 250 ? 2.734 -32.777 26.426 1.00 70.44 250 PRO A N 1
ATOM 1895 C CA . PRO A 1 250 ? 1.316 -33.145 26.397 1.00 70.44 250 PRO A CA 1
ATOM 1896 C C . PRO A 1 250 ? 0.493 -32.541 27.549 1.00 70.44 250 PRO A C 1
ATOM 1898 O O . PRO A 1 250 ? -0.737 -32.612 27.541 1.00 70.44 250 PRO A O 1
ATOM 1901 N N . ARG A 1 251 ? 1.150 -31.950 28.556 1.00 71.69 251 ARG A N 1
ATOM 1902 C CA . ARG A 1 251 ? 0.498 -31.232 29.662 1.00 71.69 251 ARG A CA 1
ATOM 1903 C C . ARG A 1 251 ? 0.313 -29.742 29.384 1.00 71.69 251 ARG A C 1
ATOM 1905 O O . ARG A 1 251 ? -0.333 -29.063 30.173 1.00 71.69 251 ARG A O 1
ATOM 1912 N N . ASP A 1 252 ? 0.888 -29.234 28.303 1.00 73.31 252 ASP A N 1
ATOM 1913 C CA . ASP A 1 252 ? 0.770 -27.842 27.909 1.00 73.31 252 ASP A CA 1
ATOM 1914 C C . ASP A 1 252 ? -0.534 -27.628 27.152 1.00 73.31 252 ASP A C 1
ATOM 1916 O O . ASP A 1 252 ? -0.740 -28.160 26.065 1.00 73.31 252 ASP A O 1
ATOM 1920 N N . GLU A 1 253 ? -1.443 -26.858 27.736 1.00 71.56 253 GLU A N 1
ATOM 1921 C CA . GLU A 1 253 ? -2.736 -26.602 27.110 1.00 71.56 253 GLU A CA 1
ATOM 1922 C C . GLU A 1 253 ? -2.594 -25.749 25.849 1.00 71.56 253 GLU A C 1
ATOM 1924 O O . GLU A 1 253 ? -3.389 -25.888 24.930 1.00 71.56 253 GLU A O 1
ATOM 1929 N N . PHE A 1 254 ? -1.550 -24.930 25.743 1.00 70.56 254 PHE A N 1
ATOM 1930 C CA . PHE A 1 254 ? -1.323 -24.084 24.570 1.00 70.56 254 PHE A CA 1
ATOM 1931 C C . PHE A 1 254 ? -0.745 -24.847 23.374 1.00 70.56 254 PHE A C 1
ATOM 1933 O O . PHE A 1 254 ? -0.667 -24.286 22.279 1.00 70.56 254 PHE A O 1
ATOM 1940 N N . GLN A 1 255 ? -0.364 -26.112 23.573 1.00 74.81 255 GLN A N 1
ATOM 1941 C CA . GLN A 1 255 ? 0.005 -27.027 22.504 1.00 74.81 255 GLN A CA 1
ATOM 1942 C C . GLN A 1 255 ? -1.224 -27.809 22.050 1.00 74.81 255 GLN A C 1
ATOM 1944 O O . GLN A 1 255 ? -2.032 -28.275 22.857 1.00 74.81 255 GLN A O 1
ATOM 1949 N N . VAL A 1 256 ? -1.368 -27.970 20.736 1.00 65.50 256 VAL A N 1
ATOM 1950 C CA . VAL A 1 256 ? -2.444 -28.789 20.171 1.00 65.50 256 VAL A CA 1
ATOM 1951 C C . VAL A 1 256 ? -2.276 -30.231 20.660 1.00 65.50 256 VAL A C 1
ATOM 1953 O O . VAL A 1 256 ? -1.239 -30.852 20.436 1.00 65.50 256 VAL A O 1
ATOM 1956 N N . LYS A 1 257 ? -3.297 -30.768 21.338 1.00 58.53 257 LYS A N 1
ATOM 1957 C CA . LYS A 1 257 ? -3.272 -32.127 21.900 1.00 58.53 257 LYS A CA 1
ATOM 1958 C C . LYS A 1 257 ? -3.592 -33.172 20.829 1.00 58.53 257 LYS A C 1
ATOM 1960 O O . LYS A 1 257 ? -4.508 -32.992 20.026 1.00 58.53 257 LYS A O 1
ATOM 1965 N N . THR A 1 258 ? -2.842 -34.270 20.845 1.00 49.88 258 THR A N 1
ATOM 1966 C CA . THR A 1 258 ? -3.093 -35.477 20.049 1.00 49.88 258 THR A CA 1
ATOM 1967 C C . THR A 1 258 ? -4.323 -36.227 20.569 1.00 49.88 258 THR A C 1
ATOM 1969 O O . THR A 1 258 ? -4.573 -36.240 21.777 1.00 49.88 258 THR A O 1
ATOM 1972 N N . LYS A 1 259 ? -5.052 -36.896 19.673 1.00 42.06 259 LYS A N 1
ATOM 1973 C CA . LYS A 1 259 ? -5.772 -38.129 20.013 1.00 42.06 259 LYS A CA 1
ATOM 1974 C C . LYS A 1 259 ? -4.880 -39.318 19.699 1.00 42.06 259 LYS A C 1
ATOM 1976 O O . LYS A 1 259 ? -4.130 -39.208 18.704 1.00 42.06 259 LYS A O 1
#

InterPro domains:
  IPR001849 Pleckstrin homology domain [PS50003] (1-44)
  IPR035992 Ricin B-like lectins [SSF50370] (1-152)
  IPR040249 Ricin B-like lectin EULS3-like [PTHR31257] (1-150)

Foldseek 3Di:
DKWKDFLLDRQWTWFDDPQFTATAGDDPPPQRRDWDWAQVCQVPAAAPVNFGKTWTARRVPCWTFFDDDAAPAFTGTDRDDPVDDDLRRIWGWAPDLPPQWTWTARRYDRQWTWFQVLLHPVSPHGDHGRGIGIHGDPSTSRRTMDIGDDPPPPDDDPDPDDDDDDDDDPDDDDDDDDDDDDDDDPDDDDDDDDDDDDDDDDDDDDDDPDPPPDDPVVVPDDDDFDDDPVDNQWFWFADPNDTDIDGDDCPDRRGDHDD

pLDDT: mean 75.29, std 26.31, range [26.67, 98.81]

Solvent-accessible surface area (backbone atoms only — not comparable to full-atom values): 16036 Å² total; per-residue (Å²): 96,25,35,36,30,33,64,50,41,73,64,27,25,41,27,64,57,96,89,34,50,21,29,29,72,64,48,99,82,46,49,43,37,28,26,40,78,45,51,92,52,28,92,80,38,50,25,98,88,64,35,49,23,29,32,47,30,30,63,66,76,46,29,20,47,24,68,54,95,44,69,77,32,54,48,38,69,42,82,60,56,93,91,53,95,55,68,58,33,26,27,22,57,53,71,73,79,55,97,75,20,18,36,46,22,39,28,90,40,80,61,34,23,49,24,38,56,50,11,38,78,92,63,72,29,64,48,78,64,30,40,37,20,25,29,65,81,78,85,48,48,25,34,26,31,39,83,42,55,68,81,67,73,81,82,74,80,87,67,92,73,89,81,92,78,90,81,89,85,89,79,82,82,82,83,84,81,88,72,84,87,76,80,82,78,93,70,93,72,86,82,76,82,85,81,91,74,82,92,76,92,80,86,82,88,78,91,78,87,63,84,84,80,57,58,72,76,67,69,72,53,86,83,80,88,72,83,49,94,90,41,87,63,39,33,54,27,63,55,96,91,39,83,44,78,40,74,64,48,97,84,41,82,58,32,82,77,81,131

Sequence (259 aa):
TFKIFCRADEAYCLTIRHDAVVLAPTNPRDEHQHWYKDMRHSTRVSDAEGHPAFALVNKATGLAVKHSLGQSHPVKLIPYNPEYLDESVLWTESNDVGKGFRCIRMVNNLNLSFDALHGDKDHGGVHDGTGVVLWEFCKGENQSWKILPWGADGGYGYGYGGGSSGGQDPYAPPPAYGGGYRPPPAGAEAYPPPHAHGAEAYAPPGAGYGYGNLHRALASESTVRVLCAAGEDYSLTVRNGTVCLAPTNPRDEFQVKTK

Radius of gyration: 23.67 Å; Cα contacts (8 Å, |Δi|>4): 440; chains: 1; bounding box: 52×72×60 Å

Nearest PDB structures (foldseek):
  3kmv-assembly7_G  TM=7.736E-01  e=7.062E-06  Acetivibrio thermocellus ATCC 27405
  3akh-assembly1_A  TM=7.557E-01  e=1.273E-04  Streptomyces avermitilis MA-4680 = NBRC 14893
  9c3c-assembly1_d  TM=1.002E-01  e=2.998E+00  Oryctolagus cuniculus

Secondary structure (DSSP, 8-state):
-EEEEETTEEEEEEEEETTEEEEEE--TT-GGG-EEEE-TTTTT-B-TT-PBPEEEEETTT-EEEE--SSTTPBPEEEE--TTS--GGGEEEE-S--BTTBB-EEETTEEEEEEEETT-STTTT---TTEEEEEEE----GGG-EEEEETTTTTT----------------PPPP----PPPPPPS--PPPPPPPP------PPS----SGGGS-HHHHTSPP-----TT-TTEEEEEETTEEEEEE--TT-TTBPPP-

Mean predicted aligned error: 16.88 Å

Organism: Aegilops tauschii subsp. strangulata (NCBI:txid200361)